Protein 3M1T (pdb70)

Secondary structure (DSSP, 8-state):
---HHHHTTGGGS----HHHHHHHHHHH-TT--HHHHHHHHHT-HHHHHHHHHHHTT----SHHHHHHHH--HHHHHHHHHHHHHH----TT--HHHHHHHHHHHHHHHHHHHHHHTS-HHHHHHHHHHTTHHHHHHHHH-HHHHHHHHHHHHTT--S---HHHHSS-HHHHHHHHHHHTT--HHHHHHHHTTT-GGG-SS--TTT----HHHHHHGGGS-TTSHHHHHHHHHHHHT-----TTHHHHHH-------TT--

Foldseek 3Di:
DVFPLLVVCLVVDQDADPLLLVLLVQLLDPPHDPCRNQVSVVVPVLLQQLLCLLVVLVHDDGPVRCCVPPPLSSSLSSLLSSVLVSQDDFPPDDLLVVLLLLQLLLVLQLVLCVQVVHHSSLLSNLSSLQQVLLRVCCVVPVVVNVVLVVVVVVPDDSQVCCVPRVGGSLQNSLSNCVSSPHDPLSSVLSNCLPPQVPDVVGRPSSLVVSSCCSVCVVVDPLVCVLVVVVVSCVRSVHCGDSVCSSVVSVVPSSSSSVSND

InterPro domains:
  IPR013976 Cyclic di-GMP phosphodiesterase CdgJ, HDOD domain [PF08668] (13-204)
  IPR013976 Cyclic di-GMP phosphodiesterase CdgJ, HDOD domain [PS51833] (13-204)

CATH classification: 1.10.3210.10

Solvent-accessible surface area: 12933 Å² total

Nearest PDB structures (foldseek):
  3m1t-assembly1_A  TM=1.001E+00  e=1.895E-32  Shewanella amazonensis SB2B
  3i7a-assembly1_A  TM=6.418E-01  e=8.097E-06  Shewanella amazonensis SB2B
  3p3q-assembly3_B  TM=5.326E-01  e=1.784E-05  Methylococcus capsulatus
  3p3q-assembly3_A  TM=4.790E-01  e=9.237E-06  Methylococcus capsulatus
  1vqr-assembly1_A  TM=4.041E-01  e=1.674E-04  Campylobacter jejuni subsp. jejuni NCTC 11168 = ATCC 700819

B-factor: mean 16.98, std 8.05, range [2.0, 51.09]

Organism: Shewanella amazonensis (strain ATCC BAA-1098 / SB2B) (NCBI:txid326297)

Structure (mmCIF, N/CA/C/O backbone):
data_3M1T
#
_entry.id   3M1T
#
_cell.length_a   69.729
_cell.length_b   69.729
_cell.length_c   124.569
_cell.angle_alpha   90.000
_cell.angle_beta   90.000
_cell.angle_gamma   120.000
#
_symmetry.space_group_name_H-M   'P 31 2 1'
#
loop_
_entity.id
_entity.type
_entity.pdbx_description
1 polymer 'Putative phosphohydrolase'
2 non-polymer GLYCEROL
3 water water
#
loop_
_atom_site.group_PDB
_atom_site.id
_atom_site.type_symbol
_atom_site.label_atom_id
_atom_site.label_alt_id
_atom_site.label_comp_id
_atom_site.label_asym_id
_atom_site.label_entity_id
_atom_site.label_seq_id
_atom_site.pdbx_PDB_ins_code
_atom_site.Cartn_x
_atom_site.Cartn_y
_atom_site.Cartn_z
_atom_site.occupancy
_atom_site.B_iso_or_equiv
_atom_site.auth_seq_id
_atom_site.auth_comp_id
_atom_site.auth_asym_id
_atom_site.auth_atom_id
_atom_site.pdbx_PDB_model_num
ATOM 1 N N . GLY A 1 1 ? 44.898 19.960 27.348 1.00 16.13 0 GLY A N 1
ATOM 2 C CA . GLY A 1 1 ? 45.244 21.419 27.400 1.00 16.92 0 GLY A CA 1
ATOM 3 C C . GLY A 1 1 ? 46.355 21.799 26.455 1.00 15.32 0 GLY A C 1
ATOM 4 O O . GLY A 1 1 ? 46.932 20.956 25.812 1.00 16.27 0 GLY A O 1
ATOM 21 N N . HIS A 1 3 ? 49.280 22.711 26.927 1.00 13.73 2 HIS A N 1
ATOM 22 C CA . HIS A 1 3 ? 50.609 22.276 27.335 1.00 14.42 2 HIS A CA 1
ATOM 23 C C . HIS A 1 3 ? 50.659 20.766 27.590 1.00 14.45 2 HIS A C 1
ATOM 24 O O . HIS A 1 3 ? 51.641 20.271 28.141 1.00 15.85 2 HIS A O 1
ATOM 31 N N A SER A 1 4 ? 49.648 20.002 27.183 0.50 14.91 3 SER A N 1
ATOM 32 N N B SER A 1 4 ? 49.665 20.010 27.123 0.50 14.80 3 SER A N 1
ATOM 33 C CA A SER A 1 4 ? 49.743 18.560 27.339 0.50 14.76 3 SER A CA 1
ATOM 34 C CA B SER A 1 4 ? 49.744 18.561 27.211 0.50 14.62 3 SER A CA 1
ATOM 35 C C A SER A 1 4 ? 50.878 17.976 26.491 0.50 14.90 3 SER A C 1
ATOM 36 C C B SER A 1 4 ? 50.946 17.994 26.456 0.50 14.76 3 SER A C 1
ATOM 37 O O A SER A 1 4 ? 51.093 18.403 25.365 0.50 14.58 3 SER A O 1
ATOM 38 O O B SER A 1 4 ? 51.288 18.440 25.360 0.50 14.06 3 SER A O 1
ATOM 43 N N . ALA A 1 5 ? 51.618 17.009 27.035 1.00 14.33 4 ALA A N 1
ATOM 44 C CA . ALA A 1 5 ? 52.800 16.475 26.389 1.00 14.65 4 ALA A CA 1
ATOM 45 C C . ALA A 1 5 ? 52.514 15.957 24.995 1.00 14.34 4 ALA A C 1
ATOM 46 O O . ALA A 1 5 ? 53.299 16.154 24.078 1.00 13.38 4 ALA A O 1
ATOM 48 N N . ALA A 1 6 ? 51.401 15.243 24.844 1.00 13.26 5 ALA A N 1
ATOM 49 C CA . ALA A 1 6 ? 51.067 14.664 23.562 1.00 12.82 5 ALA A CA 1
ATOM 50 C C . ALA A 1 6 ? 50.835 15.733 22.500 1.00 10.54 5 ALA A C 1
ATOM 51 O O . ALA A 1 6 ? 51.204 15.532 21.361 1.00 12.48 5 ALA A O 1
ATOM 53 N N . LEU A 1 7 ? 50.238 16.852 22.893 1.00 10.62 6 LEU A N 1
ATOM 54 C CA . LEU A 1 7 ? 49.950 17.964 21.991 1.00 10.46 6 LEU A CA 1
ATOM 55 C C . LEU A 1 7 ? 51.266 18.656 21.643 1.00 10.25 6 LEU A C 1
ATOM 56 O O . LEU A 1 7 ? 51.543 18.905 20.479 1.00 10.54 6 LEU A O 1
ATOM 61 N N . LEU A 1 8 ?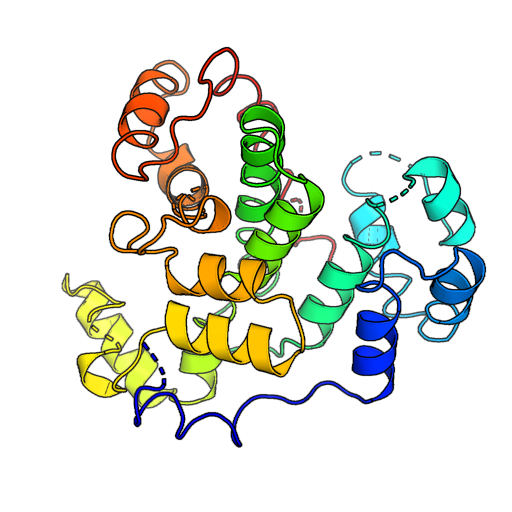 52.068 18.913 22.651 1.00 10.58 7 LEU A N 1
ATOM 62 C CA . LEU A 1 8 ? 53.339 19.625 22.410 1.00 11.14 7 LEU A CA 1
ATOM 63 C C . LEU A 1 8 ? 54.293 18.835 21.498 1.00 11.90 7 LEU A C 1
ATOM 64 O O . LEU A 1 8 ? 55.125 19.462 20.785 1.00 11.33 7 LEU A O 1
ATOM 69 N N A GLN A 1 9 ? 54.179 17.500 21.467 0.50 11.99 8 GLN A N 1
ATOM 70 N N B GLN A 1 9 ? 54.206 17.486 21.469 0.50 12.28 8 GLN A N 1
ATOM 71 C CA A GLN A 1 9 ? 54.991 16.719 20.563 0.50 12.49 8 GLN A CA 1
ATOM 72 C CA B GLN A 1 9 ? 54.993 16.693 20.512 0.50 13.07 8 GLN A CA 1
ATOM 73 C C A GLN A 1 9 ? 54.701 17.022 19.098 0.50 12.15 8 GLN A C 1
ATOM 74 C C B GLN A 1 9 ? 54.772 17.180 19.085 0.50 12.37 8 GLN A C 1
ATOM 75 O O A GLN A 1 9 ? 55.457 16.579 18.227 0.50 12.46 8 GLN A O 1
ATOM 76 O O B GLN A 1 9 ? 55.657 17.082 18.226 0.50 13.25 8 GLN A O 1
ATOM 87 N N . LYS A 1 10 ? 53.585 17.704 18.813 1.00 11.78 9 LYS A N 1
ATOM 88 C CA . LYS A 1 10 ? 53.229 18.079 17.457 1.00 11.82 9 LYS A CA 1
ATOM 89 C C . LYS A 1 10 ? 53.814 19.387 16.955 1.00 12.71 9 LYS A C 1
ATOM 90 O O . LYS A 1 10 ? 53.722 19.692 15.765 1.00 13.43 9 LYS A O 1
ATOM 96 N N A VAL A 1 11 ? 54.434 20.155 17.853 0.50 13.26 10 VAL A N 1
ATOM 97 N N B VAL A 1 11 ? 54.398 20.190 17.842 0.50 13.65 10 VAL A N 1
ATOM 98 C CA A VAL A 1 11 ? 54.795 21.537 17.521 0.50 14.02 10 VAL A CA 1
ATOM 99 C CA B VAL A 1 11 ? 54.756 21.556 17.440 0.50 14.76 10 VAL A CA 1
ATOM 100 C C A VAL A 1 11 ? 55.751 21.657 16.332 0.50 16.12 10 VAL A C 1
ATOM 101 C C B VAL A 1 11 ? 55.701 21.591 16.230 0.50 16.35 10 VAL A C 1
ATOM 102 O O A VAL A 1 11 ? 55.608 22.581 15.503 0.50 16.15 10 VAL A O 1
ATOM 103 O O B VAL A 1 11 ? 55.500 22.362 15.270 0.50 15.90 10 VAL A O 1
ATOM 110 N N . ASP A 1 12 ? 56.702 20.732 16.238 1.00 16.57 11 ASP A N 1
ATOM 111 C CA . ASP A 1 12 ? 57.668 20.747 15.140 1.00 19.99 11 ASP A CA 1
ATOM 112 C C . ASP A 1 12 ? 57.197 19.989 13.921 1.00 20.20 11 ASP A C 1
ATOM 113 O O . ASP A 1 12 ? 57.908 19.893 12.925 1.00 22.08 11 ASP A O 1
ATOM 118 N N . GLU A 1 13 ? 55.968 19.512 13.969 1.00 18.81 12 GLU A N 1
ATOM 119 C CA . GLU A 1 13 ? 55.357 18.852 12.829 1.00 19.66 12 GLU A CA 1
ATOM 120 C C . GLU A 1 13 ? 54.350 19.710 12.093 1.00 18.98 12 GLU A C 1
ATOM 121 O O . GLU A 1 13 ? 53.907 19.349 11.007 1.00 21.58 12 GLU A O 1
ATOM 127 N N . LEU A 1 14 ? 53.962 20.844 12.661 1.00 15.33 13 LEU A N 1
ATOM 128 C CA . LEU A 1 14 ? 52.904 21.614 12.087 1.00 14.67 13 LEU A CA 1
ATOM 129 C C . LEU A 1 14 ? 53.356 22.224 10.764 1.00 15.71 13 LEU A C 1
ATOM 130 O O . LEU A 1 14 ? 54.548 22.541 10.611 1.00 17.17 13 LEU A O 1
ATOM 135 N N . PRO A 1 15 ? 52.421 22.470 9.884 1.00 15.98 14 PRO A N 1
ATOM 136 C CA . PRO A 1 15 ? 52.774 23.121 8.654 1.00 16.94 14 PRO A CA 1
ATOM 137 C C . PRO A 1 15 ? 53.265 24.528 8.880 1.00 16.73 14 PRO A C 1
ATOM 138 O O . PRO A 1 15 ? 52.783 25.221 9.789 1.00 15.80 14 PRO A O 1
ATOM 142 N N . ARG A 1 16 ? 54.221 24.911 8.055 1.00 17.47 15 ARG A N 1
ATOM 143 C CA . ARG A 1 16 ? 54.854 26.205 8.141 1.00 17.82 15 ARG A CA 1
ATOM 144 C C . ARG A 1 16 ? 54.356 27.080 7.016 1.00 17.16 15 ARG A C 1
ATOM 145 O O . ARG A 1 16 ? 54.245 26.637 5.858 1.00 17.94 15 ARG A O 1
ATOM 153 N N . LEU A 1 17 ? 54.049 28.333 7.346 1.00 14.41 16 LEU A N 1
ATOM 154 C CA . LEU A 1 17 ? 53.711 29.309 6.315 1.00 14.34 16 LEU A CA 1
ATOM 155 C C . LEU A 1 17 ? 54.960 29.730 5.547 1.00 14.71 16 LEU A C 1
ATOM 156 O O . LEU A 1 17 ? 56.025 29.889 6.129 1.00 15.80 16 LEU A O 1
ATOM 161 N N . PRO A 1 18 ? 54.800 29.964 4.241 1.00 15.88 17 PRO A N 1
ATOM 162 C CA . PRO A 1 18 ? 55.881 30.599 3.481 1.00 15.47 17 PRO A CA 1
ATOM 163 C C . PRO A 1 18 ? 56.166 31.960 4.072 1.00 15.21 17 PRO A C 1
ATOM 164 O O . PRO A 1 18 ? 55.240 32.630 4.574 1.00 12.94 17 PRO A O 1
ATOM 168 N N . LYS A 1 19 ? 57.446 32.351 4.047 1.00 14.99 18 LYS A N 1
ATOM 169 C CA . LYS A 1 19 ? 57.864 33.627 4.599 1.00 15.65 18 LYS A CA 1
ATOM 170 C C . LYS A 1 19 ? 56.950 34.793 4.178 1.00 13.11 18 LYS A C 1
ATOM 171 O O . LYS A 1 19 ? 56.543 35.576 4.994 1.00 11.62 18 LYS A O 1
ATOM 175 N N . ALA A 1 20 ? 56.636 34.909 2.888 1.00 14.34 19 ALA A N 1
ATOM 176 C CA . ALA A 1 20 ? 55.886 36.098 2.453 1.00 14.15 19 ALA A CA 1
ATOM 177 C C . ALA A 1 20 ? 54.492 36.091 2.980 1.00 12.96 19 ALA A C 1
ATOM 178 O O . ALA A 1 20 ? 53.895 37.139 3.198 1.00 11.52 19 ALA A O 1
ATOM 180 N N . ILE A 1 21 ? 53.914 34.895 3.193 1.00 12.43 20 ILE A N 1
ATOM 181 C CA . ILE A 1 21 ? 52.575 34.818 3.759 1.00 11.88 20 ILE A CA 1
ATOM 182 C C . ILE A 1 21 ? 52.583 35.156 5.273 1.00 10.68 20 ILE A C 1
ATOM 183 O O . ILE A 1 21 ? 51.739 35.876 5.761 1.00 12.06 20 ILE A O 1
ATOM 188 N N . ALA A 1 22 ? 53.552 34.627 6.000 1.00 12.27 21 ALA A N 1
ATOM 189 C CA . ALA A 1 22 ? 53.747 34.990 7.384 1.00 12.04 21 ALA A CA 1
ATOM 190 C C . ALA A 1 22 ? 53.903 36.513 7.523 1.00 11.27 21 ALA A C 1
ATOM 191 O O . ALA A 1 22 ? 53.320 37.146 8.417 1.00 12.19 21 ALA A O 1
ATOM 193 N N . GLU A 1 23 ? 54.660 37.099 6.586 1.00 11.65 22 GLU A N 1
ATOM 194 C CA . GLU A 1 23 ? 54.893 38.558 6.677 1.00 11.60 22 GLU A CA 1
ATOM 195 C C . GLU A 1 23 ? 53.601 39.291 6.381 1.00 11.90 22 GLU A C 1
ATOM 196 O O . GLU A 1 23 ? 53.263 40.279 7.019 1.00 11.58 22 GLU A O 1
ATOM 202 N N . LEU A 1 24 ? 52.857 38.793 5.384 1.00 11.90 23 LEU A N 1
ATOM 203 C CA . LEU A 1 24 ? 51.533 39.388 5.084 1.00 12.14 23 LEU A CA 1
ATOM 204 C C . LEU A 1 24 ? 50.569 39.340 6.273 1.00 11.94 23 LEU A C 1
ATOM 205 O O . LEU A 1 24 ? 49.864 40.303 6.562 1.00 12.13 23 LEU A O 1
ATOM 210 N N . LEU A 1 25 ? 50.501 38.190 6.932 1.00 11.78 24 LEU A N 1
ATOM 211 C CA . LEU A 1 25 ? 49.630 38.033 8.104 1.00 13.01 24 LEU A CA 1
ATOM 212 C C . LEU A 1 25 ? 50.081 38.974 9.229 1.00 13.47 24 LEU A C 1
ATOM 213 O O . LEU A 1 25 ? 49.237 39.591 9.891 1.00 13.56 24 LEU A O 1
ATOM 218 N N . ASP A 1 26 ? 51.399 39.177 9.342 1.00 13.81 25 ASP A N 1
ATOM 219 C CA . ASP A 1 26 ? 51.971 40.104 10.349 1.00 13.46 25 ASP A CA 1
ATOM 220 C C . ASP A 1 26 ? 51.400 41.472 10.061 1.00 14.94 25 ASP A C 1
ATOM 221 O O . ASP A 1 26 ? 50.840 42.140 10.924 1.00 16.86 25 ASP A O 1
ATOM 226 N N . VAL A 1 27 ? 51.498 41.910 8.818 1.00 13.00 26 VAL A N 1
ATOM 227 C CA . VAL A 1 27 ? 50.981 43.198 8.438 1.00 13.41 26 VAL A CA 1
ATOM 228 C C . VAL A 1 27 ? 49.480 43.344 8.663 1.00 14.60 26 VAL A C 1
ATOM 229 O O . VAL A 1 27 ? 49.020 44.322 9.263 1.00 15.61 26 VAL A O 1
ATOM 233 N N A VAL A 1 28 ? 48.659 42.406 8.186 0.50 14.45 27 VAL A N 1
ATOM 234 N N B VAL A 1 28 ? 48.732 42.363 8.184 0.50 14.82 27 VAL A N 1
ATOM 235 C CA A VAL A 1 28 ? 47.191 42.582 8.313 0.50 14.56 27 VAL A CA 1
ATOM 236 C CA B VAL A 1 28 ? 47.291 42.424 8.246 0.50 15.37 27 VAL A CA 1
ATOM 237 C C A VAL A 1 28 ? 46.609 42.184 9.681 0.50 15.99 27 VAL A C 1
ATOM 238 C C B VAL A 1 28 ? 46.775 42.366 9.679 0.50 16.51 27 VAL A C 1
ATOM 239 O O A VAL A 1 28 ? 45.457 42.464 9.977 0.50 15.84 27 VAL A O 1
ATOM 240 O O B VAL A 1 28 ? 45.891 43.163 10.019 0.50 16.61 27 VAL A O 1
ATOM 247 N N . ASN A 1 29 ? 47.380 41.496 10.502 1.00 17.54 28 ASN A N 1
ATOM 248 C CA . ASN A 1 29 ? 46.969 41.272 11.917 1.00 18.99 28 ASN A CA 1
ATOM 249 C C 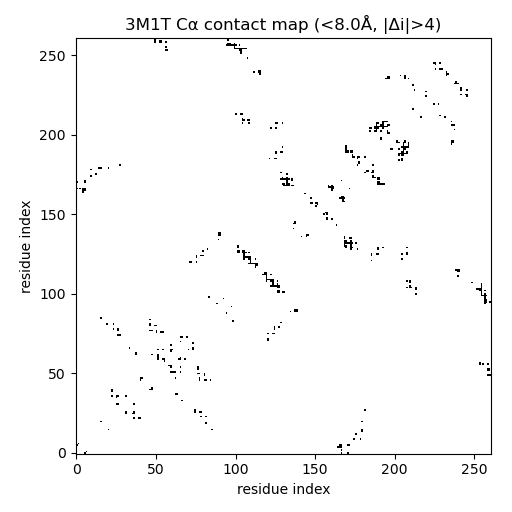. ASN A 1 29 ? 47.315 42.470 12.792 1.00 21.72 28 ASN A C 1
ATOM 250 O O . ASN A 1 29 ? 46.809 42.549 13.945 1.00 23.51 28 ASN A O 1
ATOM 255 N N . ASN A 1 30 ? 48.167 43.370 12.303 1.00 21.16 29 ASN A N 1
ATOM 256 C CA . ASN A 1 30 ? 48.567 44.583 13.014 1.00 22.03 29 ASN A CA 1
ATOM 257 C C . ASN A 1 30 ? 47.615 45.733 12.733 1.00 23.60 29 ASN A C 1
ATOM 258 O O . ASN A 1 30 ? 47.634 46.352 11.661 1.00 22.66 29 ASN A O 1
ATOM 263 N N . GLU A 1 31 ? 46.754 46.026 13.719 1.00 25.92 30 GLU A N 1
ATOM 264 C CA . GLU A 1 31 ? 45.779 47.108 13.563 1.00 26.92 30 GLU A CA 1
ATOM 265 C C . GLU A 1 31 ? 46.413 48.453 13.238 1.00 26.68 30 GLU A C 1
ATOM 266 O O . GLU A 1 31 ? 45.752 49.350 12.745 1.00 28.28 30 GLU A O 1
ATOM 269 N N A ASP A 1 32 ? 47.708 48.625 13.484 0.50 27.21 31 ASP A N 1
ATOM 270 N N B ASP A 1 32 ? 47.714 48.571 13.488 0.50 27.31 31 ASP A N 1
ATOM 271 C CA A ASP A 1 32 ? 48.357 49.885 13.167 0.50 26.69 31 ASP A CA 1
ATOM 272 C CA B ASP A 1 32 ? 48.466 49.776 13.213 0.50 26.84 31 ASP A CA 1
ATOM 273 C C A ASP A 1 32 ? 49.077 49.892 11.800 0.50 25.87 31 ASP A C 1
ATOM 274 C C B ASP A 1 32 ? 49.016 49.893 11.789 0.50 25.97 31 ASP A C 1
ATOM 275 O O A ASP A 1 32 ? 49.725 50.868 11.450 0.50 25.99 31 ASP A O 1
ATOM 276 O O B ASP A 1 32 ? 49.481 50.942 11.390 0.50 26.16 31 ASP A O 1
ATOM 285 N N . SER A 1 33 ? 48.978 48.810 11.020 1.00 25.14 32 SER A N 1
ATOM 286 C CA . SER A 1 33 ? 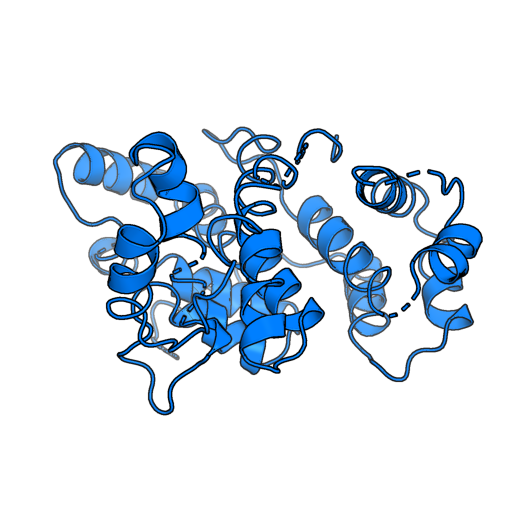49.469 48.863 9.631 1.00 23.93 32 SER A CA 1
ATOM 287 C C . SER A 1 33 ? 48.643 49.821 8.807 1.00 24.01 32 SER A C 1
ATOM 288 O O . SER A 1 33 ? 47.421 49.853 8.941 1.00 24.74 32 SER A O 1
ATOM 291 N N . THR A 1 34 ? 49.328 50.566 7.949 1.00 23.62 33 THR A N 1
ATOM 292 C CA . THR A 1 34 ? 48.702 51.537 7.053 1.00 24.43 33 THR A CA 1
ATOM 293 C C . THR A 1 34 ? 48.043 50.868 5.860 1.00 24.46 33 THR A C 1
ATOM 294 O O . THR A 1 34 ? 48.338 49.704 5.539 1.00 22.67 33 THR A O 1
ATOM 298 N N . VAL A 1 35 ? 47.142 51.600 5.217 1.00 24.70 34 VAL A N 1
ATOM 299 C CA . VAL A 1 35 ? 46.509 51.129 3.977 1.00 25.46 34 VAL A CA 1
ATOM 300 C C . VAL A 1 35 ? 47.561 50.856 2.898 1.00 25.27 34 VAL A C 1
ATOM 301 O O . VAL A 1 35 ? 47.480 49.849 2.186 1.00 24.66 34 VAL A O 1
ATOM 305 N N . LYS A 1 36 ? 48.536 51.756 2.793 1.00 24.84 35 LYS A N 1
ATOM 306 C CA . LYS A 1 36 ? 49.680 51.591 1.891 1.00 24.56 35 LYS A CA 1
ATOM 307 C C . LYS A 1 36 ? 50.416 50.276 2.158 1.00 23.04 35 LYS A C 1
ATOM 308 O O . LYS A 1 36 ? 50.731 49.533 1.231 1.00 22.81 35 LYS A O 1
ATOM 314 N N . ALA A 1 37 ? 50.694 50.000 3.429 1.00 21.39 36 ALA A N 1
ATOM 315 C CA . ALA A 1 37 ? 51.477 48.838 3.788 1.00 19.91 36 ALA A CA 1
ATOM 316 C C . ALA A 1 37 ? 50.755 47.569 3.367 1.00 18.56 36 ALA A C 1
ATOM 317 O O . ALA A 1 37 ? 51.373 46.638 2.814 1.00 18.39 36 ALA A O 1
ATOM 319 N N . VAL A 1 38 ? 49.461 47.517 3.657 1.00 16.27 37 VAL A N 1
ATOM 320 C CA . VAL A 1 38 ? 48.648 46.333 3.322 1.00 16.22 37 VAL A CA 1
ATOM 321 C C . VAL A 1 38 ? 48.533 46.175 1.799 1.00 15.94 37 VAL A C 1
ATOM 322 O O . VAL A 1 38 ? 48.748 45.068 1.253 1.00 15.42 37 VAL A O 1
ATOM 326 N N . SER A 1 39 ? 48.223 47.294 1.115 1.00 16.29 38 SER A N 1
ATOM 327 C CA . SER A 1 39 ? 48.087 47.285 -0.358 1.00 16.89 38 SER A CA 1
ATOM 328 C C . SER A 1 39 ? 49.385 46.915 -1.051 1.00 16.29 38 SER A C 1
ATOM 329 O O . SER A 1 39 ? 49.378 46.056 -1.952 1.00 16.48 38 SER A O 1
ATOM 332 N N . GLU A 1 40 ? 50.489 47.517 -0.619 1.00 15.71 39 GLU A N 1
ATOM 333 C CA . GLU A 1 40 ? 51.766 47.185 -1.227 1.00 15.19 39 GLU A CA 1
ATOM 334 C C . GLU A 1 40 ? 52.092 45.697 -1.031 1.00 14.42 39 GLU A C 1
ATOM 335 O O . GLU A 1 40 ? 52.510 45.047 -1.986 1.00 13.10 39 GLU A O 1
ATOM 341 N N . LYS A 1 41 ? 51.887 45.169 0.173 1.00 13.00 40 LYS A N 1
ATOM 342 C CA . LYS A 1 41 ? 52.279 43.771 0.425 1.00 13.37 40 LYS A CA 1
ATOM 343 C C . LYS A 1 41 ? 51.471 42.841 -0.492 1.00 13.21 40 LYS A C 1
ATOM 344 O O . LYS A 1 41 ? 52.015 41.916 -1.086 1.00 13.30 40 LYS A O 1
ATOM 350 N N A LEU A 1 42 ? 50.173 43.101 -0.602 0.50 12.25 41 LEU A N 1
ATOM 351 N N B LEU A 1 42 ? 50.183 43.122 -0.600 0.50 13.44 41 LEU A N 1
ATOM 352 C CA A LEU A 1 42 ? 49.277 42.283 -1.428 0.50 12.48 41 LEU A CA 1
ATOM 353 C CA B LEU A 1 42 ? 49.256 42.304 -1.365 0.50 14.70 41 LEU A CA 1
ATOM 354 C C A LEU A 1 42 ? 49.612 42.394 -2.894 0.50 13.09 41 LEU A C 1
ATOM 355 C C B LEU A 1 42 ? 49.533 42.424 -2.873 0.50 14.27 41 LEU A C 1
ATOM 356 O O A LEU A 1 42 ? 49.491 41.428 -3.647 0.50 14.12 41 LEU A O 1
ATOM 357 O O B LEU A 1 42 ? 49.323 41.472 -3.625 0.50 15.34 41 LEU A O 1
ATOM 366 N N . SER A 1 43 ? 50.035 43.576 -3.307 1.00 13.54 42 SER A N 1
ATOM 367 C CA . SER A 1 43 ? 50.375 43.793 -4.750 1.00 13.49 42 SER A CA 1
ATOM 368 C C . SER A 1 43 ? 51.405 42.765 -5.283 1.00 13.15 42 SER A C 1
ATOM 369 O O . SER A 1 43 ? 51.399 42.444 -6.480 1.00 12.78 42 SER A O 1
ATOM 372 N N . HIS A 1 44 ? 52.256 42.229 -4.409 1.00 12.04 43 HIS A N 1
ATOM 373 C CA . HIS A 1 44 ? 53.247 41.239 -4.832 1.00 12.37 43 HIS A CA 1
ATOM 374 C C . HIS A 1 44 ? 52.695 39.813 -4.932 1.00 12.75 43 HIS A C 1
ATOM 375 O O . HIS A 1 44 ? 53.429 38.911 -5.307 1.00 11.85 43 HIS A O 1
ATOM 382 N N . ASP A 1 45 ? 51.432 39.611 -4.577 1.00 11.72 44 ASP A N 1
ATOM 383 C CA . ASP A 1 45 ? 50.835 38.261 -4.652 1.00 12.37 44 ASP A CA 1
ATOM 384 C C . ASP A 1 45 ? 49.511 38.401 -5.395 1.00 13.17 44 ASP A C 1
ATOM 385 O O . ASP A 1 45 ? 48.441 38.478 -4.794 1.00 12.66 44 ASP A O 1
ATOM 390 N N . PRO A 1 46 ? 49.594 38.484 -6.731 1.00 12.31 45 PRO A N 1
ATOM 391 C CA . PRO A 1 46 ? 48.384 38.646 -7.521 1.00 13.16 45 PRO A CA 1
ATOM 392 C C . PRO A 1 46 ? 47.424 37.459 -7.391 1.00 13.93 45 PRO A C 1
ATOM 393 O O . PRO A 1 46 ? 46.222 37.678 -7.495 1.00 15.44 45 PRO A O 1
ATOM 397 N N . VAL A 1 47 ? 47.923 36.236 -7.153 1.00 13.08 46 VAL A N 1
ATOM 398 C CA . VAL A 1 47 ? 47.051 35.082 -6.996 1.00 13.74 46 VAL A CA 1
ATOM 399 C C . VAL A 1 47 ? 46.214 35.192 -5.722 1.00 13.92 46 VAL A C 1
ATOM 400 O O . VAL A 1 47 ? 44.986 35.026 -5.735 1.00 14.32 46 VAL A O 1
ATOM 404 N N A LEU A 1 48 ? 46.877 35.479 -4.603 0.50 13.08 47 LEU A N 1
ATOM 405 N N B LEU A 1 48 ? 46.881 35.476 -4.602 0.50 13.54 47 LEU A N 1
ATOM 406 C CA A LEU A 1 48 ? 46.156 35.687 -3.365 0.50 12.45 47 LEU A CA 1
ATOM 407 C CA B LEU A 1 48 ? 46.172 35.706 -3.355 0.50 13.28 47 LEU A CA 1
ATOM 408 C C A LEU A 1 48 ? 45.232 36.912 -3.462 0.50 12.28 47 LEU A C 1
ATOM 409 C C B LEU A 1 48 ? 45.229 36.909 -3.474 0.50 12.76 47 LEU A C 1
ATOM 410 O O A LEU A 1 48 ? 44.102 36.870 -2.960 0.50 12.61 47 LEU A O 1
ATOM 411 O O B LEU A 1 48 ? 44.092 36.853 -2.993 0.50 13.08 47 LEU A O 1
ATOM 420 N N . SER A 1 49 ? 45.693 38.000 -4.085 1.00 12.16 48 SER A N 1
ATOM 421 C CA . SER A 1 49 ? 44.832 39.194 -4.285 1.00 12.98 48 SER A CA 1
ATOM 422 C C . SER A 1 49 ? 43.543 38.869 -5.071 1.00 13.45 48 SER A C 1
ATOM 423 O O . SER A 1 49 ? 42.463 39.357 -4.716 1.00 14.69 48 SER A O 1
ATOM 426 N N . ALA A 1 50 ? 43.680 38.076 -6.129 1.00 13.79 49 ALA A N 1
ATOM 427 C CA . ALA A 1 50 ? 42.532 37.646 -6.931 1.00 14.22 49 ALA A CA 1
ATOM 428 C C . ALA A 1 50 ? 41.554 36.872 -6.070 1.00 15.01 49 ALA A C 1
ATOM 429 O O . ALA A 1 50 ? 40.340 37.045 -6.208 1.00 15.06 49 ALA A O 1
ATOM 431 N N A ARG A 1 51 ? 42.080 36.017 -5.195 0.50 14.12 50 ARG A N 1
ATOM 432 N N B ARG A 1 51 ? 42.068 36.019 -5.198 0.50 14.95 50 ARG A N 1
ATOM 433 C CA A ARG A 1 51 ? 41.235 35.234 -4.285 0.50 13.79 50 ARG A CA 1
ATOM 434 C CA B ARG A 1 51 ? 41.187 35.264 -4.321 0.50 15.26 50 ARG A CA 1
ATOM 435 C C A ARG A 1 51 ? 40.504 36.158 -3.324 0.50 14.20 50 ARG A C 1
ATOM 436 C C B ARG A 1 51 ? 40.483 36.186 -3.342 0.50 14.99 50 ARG A C 1
ATOM 437 O O A ARG A 1 51 ? 39.319 35.958 -3.049 0.50 13.84 50 ARG A O 1
ATOM 438 O O B ARG A 1 51 ? 39.291 36.015 -3.075 0.50 14.62 50 ARG A O 1
ATOM 453 N N . VAL A 1 52 ? 41.206 37.161 -2.791 1.00 14.02 51 VAL A N 1
ATOM 454 C CA . VAL A 1 52 ? 40.577 38.153 -1.905 1.00 14.71 51 VAL A CA 1
ATOM 455 C C . VAL A 1 52 ? 39.401 38.824 -2.612 1.00 16.06 51 VAL A C 1
ATOM 456 O O . VAL A 1 52 ? 38.292 38.950 -2.057 1.00 15.96 51 VAL A O 1
ATOM 460 N N . LEU A 1 53 ? 39.629 39.243 -3.848 1.00 16.64 52 LEU A N 1
ATOM 461 C CA . LEU A 1 53 ? 38.578 39.940 -4.570 1.00 17.69 52 LEU A CA 1
ATOM 462 C C . LEU A 1 53 ? 37.388 39.036 -4.925 1.00 17.96 52 LEU A C 1
ATOM 463 O O . LEU A 1 53 ? 36.242 39.490 -4.903 1.00 19.74 52 LEU A O 1
ATOM 468 N N . ARG A 1 54 ? 37.632 37.764 -5.230 1.00 17.53 53 ARG A N 1
ATOM 469 C CA . ARG A 1 54 ? 36.520 36.827 -5.430 1.00 17.43 53 ARG A CA 1
ATOM 470 C C . ARG A 1 54 ? 35.664 36.670 -4.186 1.00 18.16 53 ARG A C 1
ATOM 471 O O . ARG A 1 54 ? 34.426 36.568 -4.277 1.00 17.45 53 ARG A O 1
ATOM 479 N N . LEU A 1 55 ? 36.320 36.617 -3.029 1.00 18.14 54 LEU A N 1
ATOM 480 C CA . LEU A 1 55 ? 35.583 36.573 -1.760 1.00 19.52 54 LEU A CA 1
ATOM 481 C C . LEU A 1 55 ? 34.831 37.870 -1.542 1.00 20.18 54 LEU A C 1
ATOM 482 O O . LEU A 1 55 ? 33.684 37.844 -1.087 1.00 21.25 54 LEU A O 1
ATOM 487 N N . ALA A 1 56 ? 35.451 38.985 -1.888 1.00 21.33 55 ALA A N 1
ATOM 488 C CA . ALA A 1 56 ? 34.843 40.289 -1.700 1.00 23.44 55 ALA A CA 1
ATOM 489 C C . ALA A 1 56 ? 33.658 40.491 -2.641 1.00 26.14 55 ALA A C 1
ATOM 490 O O . ALA A 1 56 ? 32.774 41.273 -2.328 1.00 27.76 55 ALA A O 1
ATOM 492 N N . ASN A 1 57 ? 33.654 39.815 -3.786 1.00 27.42 56 ASN A N 1
ATOM 493 C CA . ASN A 1 57 ? 32.523 39.908 -4.711 1.00 29.09 56 ASN A CA 1
ATOM 494 C C . ASN A 1 57 ? 31.384 38.888 -4.494 1.00 30.33 56 ASN A C 1
ATOM 495 O O . ASN A 1 57 ? 30.442 38.863 -5.266 1.00 30.57 56 ASN A O 1
ATOM 500 N N A SER A 1 58 ? 31.466 38.064 -3.456 0.50 30.91 57 SER A N 1
ATOM 501 N N B SER A 1 58 ? 31.482 38.058 -3.459 0.50 30.64 57 SER A N 1
ATOM 502 C CA A SER A 1 58 ? 30.386 37.123 -3.168 0.50 31.97 57 SER A CA 1
ATOM 503 C CA B SER A 1 58 ? 30.414 37.115 -3.119 0.50 31.46 57 SER A CA 1
ATOM 504 C C A SER A 1 58 ? 29.113 37.758 -2.570 0.50 32.83 57 SER A C 1
ATOM 505 C C B SER A 1 58 ? 29.097 37.781 -2.646 0.50 32.60 57 SER A C 1
ATOM 506 O O A SER A 1 58 ? 28.097 37.066 -2.428 0.50 33.48 57 SER A O 1
ATOM 507 O O B SER A 1 58 ? 28.038 37.137 -2.668 0.50 33.30 57 SER A O 1
ATOM 512 N N . ALA A 1 59 ? 29.164 39.058 -2.246 1.00 33.64 58 ALA A N 1
ATOM 513 C CA . ALA A 1 59 ? 28.026 39.801 -1.594 1.00 34.94 58 ALA A CA 1
ATOM 514 C C . ALA A 1 59 ? 27.367 39.076 -0.401 1.00 35.49 58 ALA A C 1
ATOM 515 O O . ALA A 1 59 ? 28.007 38.850 0.638 1.00 37.03 58 ALA A O 1
ATOM 517 N N . GLU A 1 66 ? 30.720 46.327 -7.114 1.00 43.80 65 GLU A N 1
ATOM 518 C CA . GLU A 1 66 ? 31.501 45.165 -7.560 1.00 43.75 65 GLU A CA 1
ATOM 519 C C . GLU A 1 66 ? 32.987 45.544 -7.722 1.00 42.68 65 GLU A C 1
ATOM 520 O O . GLU A 1 66 ? 33.358 46.167 -8.724 1.00 43.14 65 GLU A O 1
ATOM 526 N N . VAL A 1 67 ? 33.822 45.182 -6.740 1.00 40.91 66 VAL A N 1
ATOM 527 C CA . VAL A 1 67 ? 35.241 45.595 -6.722 1.00 39.43 66 VAL A CA 1
ATOM 528 C C . VAL A 1 67 ? 36.114 44.758 -7.655 1.00 37.75 66 VAL A C 1
ATOM 529 O O . VAL A 1 67 ? 36.021 43.525 -7.690 1.00 37.32 66 VAL A O 1
ATOM 533 N N . GLY A 1 68 ? 36.970 45.460 -8.398 1.00 35.89 67 GLY A N 1
ATOM 534 C CA . GLY A 1 68 ? 37.889 44.850 -9.362 1.00 34.00 67 GLY A CA 1
ATOM 535 C C . GLY A 1 68 ? 39.354 44.961 -8.966 1.00 32.50 67 GLY A C 1
ATOM 536 O O . GLY A 1 68 ? 40.195 44.283 -9.549 1.00 31.70 67 GLY A O 1
ATOM 537 N N . THR A 1 69 ? 39.666 45.820 -7.988 1.00 30.88 68 THR A N 1
ATOM 538 C CA . THR A 1 69 ? 41.024 45.920 -7.471 1.00 30.06 68 THR A CA 1
ATOM 539 C C . THR A 1 69 ? 41.022 46.009 -5.936 1.00 29.60 68 THR A C 1
ATOM 540 O O . THR A 1 69 ? 40.000 46.303 -5.324 1.00 28.79 68 THR A O 1
ATOM 544 N N . ILE A 1 70 ? 42.183 45.751 -5.341 1.00 29.24 69 ILE A N 1
ATOM 545 C CA . ILE A 1 70 ? 42.384 45.887 -3.894 1.00 29.33 69 ILE A CA 1
ATOM 546 C C . ILE A 1 70 ? 42.247 47.353 -3.452 1.00 30.54 69 ILE A C 1
ATOM 547 O O . ILE A 1 70 ? 41.647 47.641 -2.413 1.00 30.73 69 ILE A O 1
ATOM 552 N N . ASP A 1 71 ? 42.825 48.275 -4.222 1.00 31.72 70 ASP A N 1
ATOM 553 C CA . ASP A 1 71 ? 42.684 49.714 -3.933 1.00 32.74 70 ASP A CA 1
ATOM 554 C C . ASP A 1 71 ? 41.203 50.059 -3.827 1.00 32.91 70 ASP A C 1
ATOM 555 O O . ASP A 1 71 ? 40.777 50.812 -2.950 1.00 33.35 70 ASP A O 1
ATOM 560 N N . ASP A 1 72 ? 40.441 49.479 -4.743 1.00 33.64 71 ASP A N 1
ATOM 561 C CA . ASP A 1 72 ? 38.990 49.591 -4.793 1.00 34.32 71 ASP A CA 1
ATOM 562 C C . ASP A 1 72 ? 38.348 49.038 -3.532 1.00 34.20 71 ASP A C 1
ATOM 563 O O . ASP A 1 72 ? 37.591 49.727 -2.861 1.00 34.48 71 ASP A O 1
ATOM 568 N N . ALA A 1 73 ? 38.648 47.776 -3.223 1.00 33.91 72 ALA A N 1
ATOM 569 C CA . ALA A 1 73 ? 38.111 47.125 -2.019 1.00 33.37 72 ALA A CA 1
ATOM 570 C C . ALA A 1 73 ? 38.398 47.926 -0.742 1.00 33.12 72 ALA A C 1
ATOM 571 O O . ALA A 1 73 ? 37.526 48.052 0.109 1.00 33.01 72 ALA A O 1
ATOM 573 N N . VAL A 1 74 ? 39.596 48.496 -0.607 1.00 33.39 73 VAL A N 1
ATOM 574 C CA . VAL A 1 74 ? 39.936 49.282 0.599 1.00 34.16 73 VAL A CA 1
ATOM 575 C C . VAL A 1 74 ? 38.909 50.390 0.823 1.00 35.01 73 VAL A C 1
ATOM 576 O O . VAL A 1 74 ? 38.494 50.661 1.951 1.00 35.45 73 VAL A O 1
ATOM 580 N N . VAL A 1 75 ? 38.499 51.019 -0.278 1.00 35.92 74 VAL A N 1
ATOM 581 C CA . VAL A 1 75 ? 37.492 52.077 -0.251 1.00 35.81 74 VAL A CA 1
ATOM 582 C C . VAL A 1 75 ? 36.053 51.540 -0.188 1.00 35.85 74 VAL A C 1
ATOM 583 O O . VAL A 1 75 ? 35.269 52.011 0.624 1.00 36.42 74 VAL A O 1
ATOM 587 N N . ARG A 1 76 ? 35.701 50.570 -1.028 1.00 35.75 75 ARG A N 1
ATOM 588 C CA . ARG A 1 76 ? 34.332 50.023 -1.024 1.00 35.51 75 ARG A CA 1
ATOM 589 C C . ARG A 1 76 ? 33.982 49.258 0.271 1.00 35.70 75 ARG A C 1
ATOM 590 O O . ARG A 1 76 ? 32.875 49.383 0.770 1.00 36.40 75 ARG A O 1
ATOM 592 N N . LEU A 1 77 ? 34.910 48.476 0.825 1.00 34.76 76 LEU A N 1
ATOM 593 C CA . LEU A 1 77 ? 34.577 47.613 1.971 1.00 34.21 76 LEU A CA 1
ATOM 594 C C . LEU A 1 77 ? 35.144 48.075 3.305 1.00 32.95 76 LEU A C 1
ATOM 595 O O . LEU A 1 77 ? 34.673 47.642 4.353 1.00 33.07 76 LEU A O 1
ATOM 600 N N . GLY A 1 78 ? 36.170 48.920 3.270 1.00 31.60 77 GLY A N 1
ATOM 601 C CA . GLY A 1 78 ? 36.826 49.386 4.482 1.00 30.73 77 GLY A CA 1
ATOM 602 C C . GLY A 1 78 ? 37.925 48.406 4.830 1.00 30.30 77 GLY A C 1
ATOM 603 O O . GLY A 1 78 ? 37.883 47.246 4.412 1.00 29.96 77 GLY A O 1
ATOM 612 N N . GLN A 1 80 ? 38.852 47.064 7.799 1.00 27.38 79 GLN A N 1
ATOM 613 C CA . GLN A 1 80 ? 38.581 46.039 8.784 1.00 25.95 79 GLN A CA 1
ATOM 614 C C . GLN A 1 80 ? 38.091 44.799 8.015 1.00 24.98 79 GLN A C 1
ATOM 615 O O . GLN A 1 80 ? 38.558 43.677 8.250 1.00 23.39 79 GLN A O 1
ATOM 617 N N . THR A 1 81 ? 37.191 44.995 7.057 1.00 24.47 80 THR A N 1
ATOM 618 C CA . THR A 1 81 ? 36.715 43.887 6.232 1.00 24.24 80 THR A CA 1
ATOM 619 C C . THR A 1 81 ? 37.811 43.329 5.327 1.00 23.82 80 THR A C 1
ATOM 620 O O . THR A 1 81 ? 37.960 42.115 5.226 1.00 23.55 80 THR A O 1
ATOM 624 N N . LEU A 1 82 ? 38.564 44.203 4.672 1.00 24.13 81 LEU A N 1
ATOM 625 C CA . LEU A 1 82 ? 39.649 43.758 3.766 1.00 23.59 81 LEU A CA 1
ATOM 626 C C . LEU A 1 82 ? 40.642 42.870 4.522 1.00 21.94 81 LEU A C 1
ATOM 627 O O . LEU A 1 82 ? 40.993 41.803 4.059 1.00 21.32 81 LEU A O 1
ATOM 632 N N . ARG A 1 83 ? 41.068 43.311 5.701 1.00 21.36 82 ARG A N 1
ATOM 633 C CA . ARG A 1 83 ? 42.027 42.521 6.483 1.00 19.60 82 ARG A CA 1
ATOM 634 C C . ARG A 1 83 ? 41.487 41.127 6.697 1.00 17.94 82 ARG A C 1
ATOM 635 O O . ARG A 1 83 ? 42.209 40.149 6.563 1.00 17.28 82 ARG A O 1
ATOM 643 N N A THR A 1 84 ? 40.218 41.063 7.021 0.50 17.52 83 THR A N 1
ATOM 644 N N B THR A 1 84 ? 40.200 40.965 7.073 0.50 17.85 83 THR A N 1
ATOM 645 C CA A THR A 1 84 ? 39.611 39.825 7.325 0.50 16.53 83 THR A CA 1
ATOM 646 C CA B THR A 1 84 ? 39.678 39.589 7.321 0.50 17.48 83 THR A CA 1
ATOM 647 C C A THR A 1 84 ? 39.632 38.868 6.123 0.50 16.31 83 THR A C 1
ATOM 648 C C B THR A 1 84 ? 39.631 38.758 6.066 0.50 16.72 83 THR A C 1
ATOM 649 O O A THR A 1 84 ? 39.924 37.703 6.277 0.50 15.34 83 THR A O 1
ATOM 650 O O B THR A 1 84 ? 39.783 37.546 6.121 0.50 16.19 83 THR A O 1
ATOM 657 N N . LEU A 1 85 ? 39.343 39.387 4.932 1.00 15.48 84 LEU A N 1
ATOM 658 C CA . LEU A 1 85 ? 39.361 38.620 3.699 1.00 15.52 84 LEU A CA 1
ATOM 659 C C . LEU A 1 85 ? 40.762 38.202 3.284 1.00 13.79 84 LEU A C 1
ATOM 660 O O . LEU A 1 85 ? 40.945 37.115 2.717 1.00 13.34 84 LEU A O 1
ATOM 665 N N . VAL A 1 86 ? 41.746 39.046 3.588 1.00 13.40 85 VAL A N 1
ATOM 666 C CA . VAL A 1 86 ? 43.166 38.683 3.352 1.00 12.63 85 VAL A CA 1
ATOM 667 C C . VAL A 1 86 ? 43.532 37.513 4.232 1.00 11.84 85 VAL A C 1
ATOM 668 O O . VAL A 1 86 ? 44.119 36.565 3.786 1.00 12.60 85 VAL A O 1
ATOM 672 N N . ILE A 1 87 ? 43.157 37.575 5.521 1.00 12.85 86 ILE A N 1
ATOM 673 C CA . ILE A 1 87 ? 43.455 36.488 6.436 1.00 13.40 86 ILE A CA 1
ATOM 674 C C . ILE A 1 87 ? 42.839 35.222 5.913 1.00 13.26 86 ILE A C 1
ATOM 675 O O . ILE A 1 87 ? 43.479 34.186 5.855 1.00 12.96 86 ILE A O 1
ATOM 680 N N . ALA A 1 88 ? 41.536 35.269 5.598 1.00 13.34 87 ALA A N 1
ATOM 681 C CA . ALA A 1 88 ? 40.866 34.098 5.043 1.00 14.88 87 ALA A CA 1
ATOM 682 C C . ALA A 1 88 ? 41.545 33.515 3.825 1.00 14.32 87 ALA A C 1
ATOM 683 O O . ALA A 1 88 ? 41.783 32.286 3.742 1.00 14.39 87 ALA A O 1
ATOM 685 N N . SER A 1 89 ? 41.939 34.399 2.901 1.00 13.93 88 SER A N 1
ATOM 686 C CA . SER A 1 89 ? 42.537 33.959 1.633 1.00 13.97 88 SER A CA 1
ATOM 687 C C . SER A 1 89 ? 43.913 33.345 1.879 1.00 13.61 88 SER A C 1
ATOM 688 O O . SER A 1 89 ? 44.281 32.337 1.283 1.00 14.69 88 SER A O 1
ATOM 691 N N . ALA A 1 90 ? 44.643 33.918 2.822 1.00 12.60 89 ALA A N 1
ATOM 692 C CA . ALA A 1 90 ? 45.960 33.382 3.174 1.00 12.73 89 ALA A CA 1
ATOM 693 C C . ALA A 1 90 ? 45.861 31.991 3.814 1.00 12.87 89 ALA A C 1
ATOM 694 O O . ALA A 1 90 ? 46.612 31.069 3.462 1.00 13.77 89 ALA A O 1
ATOM 696 N N . VAL A 1 91 ? 44.951 31.852 4.772 1.00 12.86 90 VAL A N 1
ATOM 697 C CA . VAL A 1 91 ? 44.738 30.594 5.424 1.00 13.01 90 VAL A CA 1
ATOM 698 C C . VAL A 1 91 ? 44.294 29.499 4.428 1.00 13.07 90 VAL A C 1
ATOM 699 O O . VAL A 1 91 ? 44.856 28.398 4.431 1.00 14.18 90 VAL A O 1
ATOM 703 N N . VAL A 1 92 ? 43.329 29.815 3.584 1.00 13.34 91 VAL A N 1
ATOM 704 C CA . VAL A 1 92 ? 42.848 28.886 2.549 1.00 14.18 91 VAL A CA 1
ATOM 705 C C . VAL A 1 92 ? 44.000 28.427 1.661 1.00 15.22 91 VAL A C 1
ATOM 706 O O . VAL A 1 92 ? 44.171 27.249 1.398 1.00 16.80 91 VAL A O 1
ATOM 710 N N . GLY A 1 93 ? 44.872 29.360 1.269 1.00 15.12 92 GLY A N 1
ATOM 711 C CA . GLY A 1 93 ? 46.016 29.030 0.425 1.00 15.37 92 GLY A CA 1
ATOM 712 C C . GLY A 1 93 ? 47.040 28.140 1.088 1.00 16.99 92 GLY A C 1
ATOM 713 O O . GLY A 1 93 ? 47.806 27.468 0.398 1.00 18.82 92 GLY A O 1
ATOM 714 N N . ALA A 1 94 ? 47.140 28.209 2.408 1.00 17.30 93 ALA A N 1
ATOM 715 C CA . ALA A 1 94 ? 48.101 27.445 3.166 1.00 18.94 93 ALA A CA 1
ATOM 716 C C . ALA A 1 94 ? 47.511 26.058 3.485 1.00 22.78 93 ALA A C 1
ATOM 717 O O . ALA A 1 94 ? 48.252 25.249 3.958 1.00 26.76 93 ALA A O 1
ATOM 719 N N . VAL A 1 95 ? 46.244 25.786 3.143 1.00 23.37 94 VAL A N 1
ATOM 720 C CA . VAL A 1 95 ? 45.658 24.423 3.391 1.00 23.25 94 VAL A CA 1
ATOM 721 C C . VAL A 1 95 ? 45.580 23.541 2.134 1.00 24.26 94 VAL A C 1
ATOM 722 O O . VAL A 1 95 ? 44.810 23.833 1.199 1.00 22.02 94 VAL A O 1
ATOM 726 N N . PRO A 1 96 ? 46.370 22.441 2.130 1.00 26.36 95 PRO A N 1
ATOM 727 C CA . PRO A 1 96 ? 46.465 21.492 0.999 1.00 26.81 95 PRO A CA 1
ATOM 728 C C . PRO A 1 96 ? 45.223 20.638 0.804 1.00 27.56 95 PRO A C 1
ATOM 729 O O . PRO A 1 96 ? 44.301 20.687 1.639 1.00 26.62 95 PRO A O 1
ATOM 733 N N . LYS A 1 97 ? 45.186 19.883 -0.297 1.00 26.99 96 LYS A N 1
ATOM 734 C CA . LYS A 1 97 ? 44.172 18.834 -0.414 1.00 27.76 96 LYS A CA 1
ATOM 735 C C . LYS A 1 97 ? 44.358 17.889 0.794 1.00 26.25 96 LYS A C 1
ATOM 736 O O . LYS A 1 97 ? 45.474 17.720 1.338 1.00 25.25 96 LYS A O 1
ATOM 742 N N . VAL A 1 98 ? 43.223 17.353 1.232 1.00 26.06 97 VAL A N 1
ATOM 743 C CA . VAL A 1 98 ? 43.164 16.395 2.307 1.00 24.87 97 VAL A CA 1
ATOM 744 C C . VAL A 1 98 ? 42.269 15.313 1.816 1.00 24.39 97 VAL A C 1
ATOM 745 O O . VAL A 1 98 ? 41.117 15.577 1.419 1.00 24.08 97 VAL A O 1
ATOM 749 N N A GLU A 1 99 ? 42.769 14.071 1.842 0.50 23.82 98 GLU A N 1
ATOM 750 N N B GLU A 1 99 ? 42.768 14.087 1.855 0.50 24.34 98 GLU A N 1
ATOM 751 C CA A GLU A 1 99 ? 41.974 12.903 1.430 0.50 23.19 98 GLU A CA 1
ATOM 752 C CA B GLU A 1 99 ? 41.982 12.931 1.468 0.50 24.17 98 GLU A CA 1
ATOM 753 C C A GLU A 1 99 ? 40.629 12.914 2.113 0.50 24.41 98 GLU A C 1
ATOM 754 C C B GLU A 1 99 ? 40.622 12.918 2.128 0.50 24.92 98 GLU A C 1
ATOM 755 O O A GLU A 1 99 ? 40.533 13.161 3.321 0.50 23.36 98 GLU A O 1
ATOM 756 O O B GLU A 1 99 ? 40.508 13.152 3.336 0.50 23.88 98 GLU A O 1
ATOM 767 N N . GLY A 1 100 ? 39.585 12.638 1.336 1.00 24.97 99 GLY A N 1
ATOM 768 C CA . GLY A 1 100 ? 38.232 12.572 1.844 1.00 26.23 99 GLY A CA 1
ATOM 769 C C . GLY A 1 100 ? 37.509 13.897 2.058 1.00 27.15 99 GLY A C 1
ATOM 770 O O . GLY A 1 100 ? 36.380 13.907 2.578 1.00 28.42 99 GLY A O 1
ATOM 771 N N . PHE A 1 101 ? 38.126 15.008 1.671 1.00 26.48 100 PHE A N 1
ATOM 772 C CA . PHE A 1 101 ? 37.481 16.306 1.814 1.00 26.41 100 PHE A CA 1
ATOM 773 C C . PHE A 1 101 ? 37.365 16.984 0.493 1.00 25.22 100 PHE A C 1
ATOM 774 O O . PHE A 1 101 ? 38.314 17.010 -0.267 1.00 27.09 100 PHE A O 1
ATOM 782 N N . ASP A 1 102 ? 36.201 17.562 0.245 1.00 25.17 101 ASP A N 1
ATOM 783 C CA . ASP A 1 102 ? 36.073 18.523 -0.825 1.00 26.28 101 ASP A CA 1
ATOM 784 C C . ASP A 1 102 ? 36.316 19.854 -0.185 1.00 25.61 101 ASP A C 1
ATOM 785 O O . ASP A 1 102 ? 35.564 20.270 0.694 1.00 26.07 101 ASP A O 1
ATOM 790 N N . LEU A 1 103 ? 37.328 20.542 -0.639 1.00 25.14 102 LEU A N 1
ATOM 791 C CA . LEU A 1 103 ? 37.674 21.803 -0.021 1.00 24.73 102 LEU A CA 1
ATOM 792 C C . LEU A 1 103 ? 36.617 22.925 -0.240 1.00 22.53 102 LEU A C 1
ATOM 793 O O . LEU A 1 103 ? 36.396 23.706 0.678 1.00 18.99 102 LEU A O 1
ATOM 798 N N . ALA A 1 104 ? 35.930 22.996 -1.403 1.00 20.62 103 ALA A N 1
ATOM 799 C CA . ALA A 1 104 ? 34.807 23.937 -1.530 1.00 18.33 103 ALA A CA 1
ATOM 800 C C . ALA A 1 104 ? 33.745 23.705 -0.455 1.00 17.17 103 ALA A C 1
ATOM 801 O O . ALA A 1 104 ? 33.207 24.664 0.093 1.00 17.60 103 ALA A O 1
ATOM 803 N N A ASP A 1 105 ? 33.425 22.446 -0.165 0.50 16.99 104 ASP A N 1
ATOM 804 N N B ASP A 1 105 ? 33.438 22.447 -0.154 0.50 17.41 104 ASP A N 1
ATOM 805 C CA A ASP A 1 105 ? 32.428 22.124 0.861 0.50 16.99 104 ASP A CA 1
ATOM 806 C CA B ASP A 1 105 ? 32.449 22.123 0.877 0.50 17.74 104 ASP A CA 1
ATOM 807 C C A ASP A 1 105 ? 32.983 22.437 2.269 0.50 16.38 104 ASP A C 1
ATOM 808 C C B ASP A 1 105 ? 32.991 22.452 2.270 0.50 16.78 104 ASP A C 1
ATOM 809 O O A ASP A 1 105 ? 32.269 22.992 3.111 0.50 15.86 104 ASP A O 1
ATOM 810 O O B ASP A 1 105 ? 32.281 23.029 3.102 0.50 16.29 104 ASP A O 1
ATOM 819 N N . PHE A 1 106 ? 34.231 22.046 2.511 1.00 15.80 105 PHE A N 1
ATOM 820 C CA . PHE A 1 106 ? 34.902 22.292 3.811 1.00 15.28 105 PHE A CA 1
ATOM 821 C C . PHE A 1 106 ? 34.892 23.767 4.087 1.00 14.36 105 PHE A C 1
ATOM 822 O O . PHE A 1 106 ? 34.454 24.222 5.150 1.00 13.91 105 PHE A O 1
ATOM 830 N N . TRP A 1 107 ? 35.429 24.536 3.141 1.00 13.83 106 TRP A N 1
ATOM 831 C CA . TRP A 1 107 ? 35.498 25.984 3.363 1.00 13.55 106 TRP A CA 1
ATOM 832 C C . TRP A 1 107 ? 34.132 26.638 3.350 1.00 12.97 106 TRP A C 1
ATOM 833 O O . TRP A 1 107 ? 33.900 27.581 4.078 1.00 12.73 106 TRP A O 1
ATOM 844 N N . GLY A 1 108 ? 33.214 26.135 2.541 1.00 13.34 107 GLY A N 1
ATOM 845 C CA . GLY A 1 108 ? 31.851 26.651 2.589 1.00 12.50 107 GLY A CA 1
ATOM 846 C C . GLY A 1 108 ? 31.266 26.560 3.997 1.00 12.47 107 GLY A C 1
ATOM 847 O O . GLY A 1 108 ? 30.636 27.513 4.490 1.00 11.11 107 GLY A O 1
ATOM 848 N N . ASN A 1 109 ? 31.408 25.398 4.605 1.00 11.57 108 ASN A N 1
ATOM 849 C CA . ASN A 1 109 ? 30.878 25.229 5.961 1.00 13.42 108 ASN A CA 1
ATOM 850 C C . ASN A 1 109 ? 31.566 26.159 6.948 1.00 12.45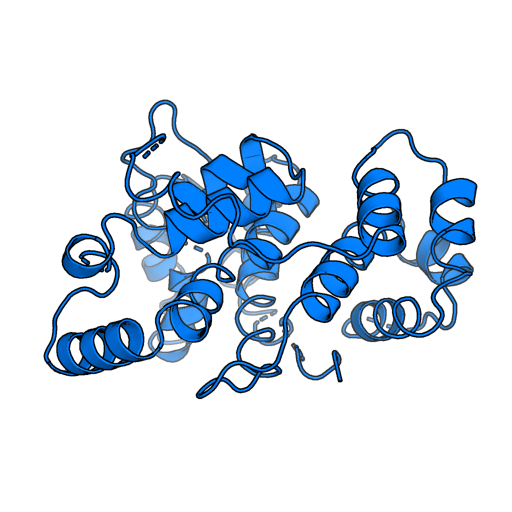 108 ASN A C 1
ATOM 851 O O . ASN A 1 109 ? 30.947 26.810 7.809 1.00 12.28 108 ASN A O 1
ATOM 856 N N . THR A 1 110 ? 32.896 26.262 6.805 1.00 12.11 109 THR A N 1
ATOM 857 C CA . THR A 1 110 ? 33.660 27.144 7.645 1.00 11.54 109 THR A CA 1
ATOM 858 C C . THR A 1 110 ? 33.232 28.598 7.524 1.00 11.15 109 THR A C 1
ATOM 859 O O . THR A 1 110 ? 33.113 29.296 8.521 1.00 12.01 109 THR A O 1
ATOM 863 N N A PHE A 1 111 ? 33.016 29.081 6.307 0.50 11.13 110 PHE A N 1
ATOM 864 N N B PHE A 1 111 ? 33.019 29.071 6.308 0.50 11.37 110 PHE A N 1
ATOM 865 C CA A PHE A 1 111 ? 32.515 30.441 6.108 0.50 11.45 110 PHE A CA 1
ATOM 866 C CA B PHE A 1 111 ? 32.562 30.434 6.098 0.50 11.93 110 PHE A CA 1
ATOM 867 C C A PHE A 1 111 ? 31.130 30.635 6.692 0.50 11.90 110 PHE A C 1
ATOM 868 C C B PHE A 1 111 ? 31.120 30.661 6.590 0.50 12.14 110 PHE A C 1
ATOM 869 O O A PHE A 1 111 ? 30.847 31.681 7.239 0.50 12.45 110 PHE A O 1
ATOM 870 O O B PHE A 1 111 ? 30.789 31.767 6.965 0.50 12.49 110 PHE A O 1
ATOM 885 N N . GLU A 1 112 ? 30.282 29.624 6.569 1.00 12.42 111 GLU A N 1
ATOM 886 C CA . GLU A 1 112 ? 28.922 29.684 7.170 1.00 12.17 111 GLU A CA 1
ATOM 887 C C . GLU A 1 112 ? 29.058 29.935 8.662 1.00 11.87 111 GLU A C 1
ATOM 888 O O . GLU A 1 112 ? 28.440 30.853 9.215 1.00 12.12 111 GLU A O 1
ATOM 894 N N . VAL A 1 113 ? 29.930 29.151 9.302 1.00 10.88 112 VAL A N 1
ATOM 895 C CA . VAL A 1 113 ? 30.201 29.327 10.720 1.00 10.36 112 VAL A CA 1
ATOM 896 C C . VAL A 1 113 ? 30.766 30.724 10.998 1.00 11.51 112 VAL A C 1
ATOM 897 O O . VAL A 1 113 ? 30.339 31.407 11.928 1.00 11.72 112 VAL A O 1
ATOM 901 N N . ALA A 1 114 ? 31.745 31.154 10.210 1.00 11.59 113 ALA A N 1
ATOM 902 C CA . ALA A 1 114 ? 32.333 32.481 10.374 1.00 10.82 113 ALA A CA 1
ATOM 903 C C . ALA A 1 114 ? 31.340 33.603 10.262 1.00 11.13 113 ALA A C 1
ATOM 904 O O . ALA A 1 114 ? 31.335 34.551 11.054 1.00 10.94 113 ALA A O 1
ATOM 906 N N . ILE A 1 115 ? 30.447 33.506 9.269 1.00 12.44 114 ILE A N 1
ATOM 907 C CA . ILE A 1 115 ? 29.411 34.532 9.090 1.00 12.41 114 ILE A CA 1
ATOM 908 C C . ILE A 1 115 ? 28.457 34.609 10.282 1.00 11.58 114 ILE A C 1
ATOM 909 O O . ILE A 1 115 ? 28.083 35.711 10.773 1.00 10.62 114 ILE A O 1
ATOM 914 N N . ILE A 1 116 ? 28.071 33.438 10.763 1.00 11.02 115 ILE A N 1
ATOM 915 C CA . ILE A 1 116 ? 27.223 33.340 11.941 1.00 11.17 115 ILE A CA 1
ATOM 916 C C . ILE A 1 116 ? 27.923 33.933 13.162 1.00 11.43 115 ILE A C 1
ATOM 917 O O . ILE A 1 116 ? 27.372 34.776 13.868 1.00 11.42 115 ILE A O 1
ATOM 922 N N . CYS A 1 117 ? 29.195 33.562 13.380 1.00 11.20 116 CYS A N 1
ATOM 923 C CA . CYS A 1 117 ? 29.920 34.118 14.517 1.00 10.87 116 CYS A CA 1
ATOM 924 C C . CYS A 1 117 ? 29.989 35.669 14.489 1.00 10.77 116 CYS A C 1
ATOM 925 O O . CYS A 1 117 ? 29.880 36.343 15.495 1.00 10.62 116 CYS A O 1
ATOM 928 N N A GLN A 1 118 ? 30.244 36.223 13.319 0.50 11.20 117 GLN A N 1
ATOM 929 N N B GLN A 1 118 ? 30.241 36.229 13.322 0.50 11.25 117 GLN A N 1
ATOM 930 C CA A GLN A 1 118 ? 30.306 37.657 13.150 0.50 12.17 117 GLN A CA 1
ATOM 931 C CA B GLN A 1 118 ? 30.313 37.664 13.187 0.50 12.30 117 GLN A CA 1
ATOM 932 C C A GLN A 1 118 ? 29.024 38.364 13.613 0.50 12.43 117 GLN A C 1
ATOM 933 C C B GLN A 1 118 ? 29.018 38.372 13.618 0.50 12.48 117 GLN A C 1
ATOM 934 O O A GLN A 1 118 ? 29.075 39.437 14.225 0.50 13.03 117 GLN A O 1
ATOM 935 O O B GLN A 1 118 ? 29.055 39.456 14.216 0.50 13.06 117 GLN A O 1
ATOM 946 N N . GLU A 1 119 ? 27.875 37.774 13.278 1.00 11.89 118 GLU A N 1
ATOM 947 C CA . GLU A 1 119 ? 26.580 38.281 13.694 1.00 12.00 118 GLU A CA 1
ATOM 948 C C . GLU A 1 119 ? 26.410 38.156 15.214 1.00 11.80 118 GLU A C 1
ATOM 949 O O . GLU A 1 119 ? 25.916 39.064 15.870 1.00 12.41 118 GLU A O 1
ATOM 955 N N . LEU A 1 120 ? 26.815 37.017 15.762 1.00 11.57 119 LEU A N 1
ATOM 956 C CA . LEU A 1 120 ? 26.751 36.856 17.223 1.00 11.37 119 LEU A CA 1
ATOM 957 C C . LEU A 1 120 ? 27.588 37.923 17.932 1.00 10.89 119 LEU A C 1
ATOM 958 O O . LEU A 1 120 ? 27.170 38.473 18.947 1.00 11.38 119 LEU A O 1
ATOM 963 N N . ALA A 1 121 ? 28.795 38.186 17.410 1.00 10.24 120 ALA A N 1
ATOM 964 C CA . ALA A 1 121 ? 29.680 39.204 17.985 1.00 10.94 120 ALA A CA 1
ATOM 965 C C . ALA A 1 121 ? 29.060 40.599 17.984 1.00 12.35 120 ALA A C 1
ATOM 966 O O . ALA A 1 121 ? 29.196 41.389 18.932 1.00 13.89 120 ALA A O 1
ATOM 968 N N . LYS A 1 122 ? 28.396 40.917 16.884 1.00 13.68 121 LYS A N 1
ATOM 969 C CA . LYS A 1 122 ? 27.690 42.189 16.781 1.00 15.12 121 LYS A CA 1
ATOM 970 C C . LYS A 1 122 ? 26.702 42.332 17.908 1.00 15.41 121 LYS A C 1
ATOM 971 O O . LYS A 1 122 ? 26.608 43.400 18.539 1.00 15.72 121 LYS A O 1
ATOM 977 N N . ARG A 1 123 ? 25.960 41.251 18.168 1.00 14.58 122 ARG A N 1
ATOM 978 C CA . ARG A 1 123 ? 24.987 41.217 19.251 1.00 14.31 122 ARG A CA 1
ATOM 979 C C . ARG A 1 123 ? 25.575 41.249 20.655 1.00 15.20 122 ARG A C 1
ATOM 980 O O . ARG A 1 123 ? 24.980 41.837 21.567 1.00 16.04 122 ARG A O 1
ATOM 988 N N . LEU A 1 124 ? 26.722 40.604 20.829 1.00 15.68 123 LEU A N 1
ATOM 989 C CA . LEU A 1 124 ? 27.404 40.573 22.109 1.00 15.94 123 LEU A CA 1
ATOM 990 C C . LEU A 1 124 ? 28.249 41.834 22.346 1.00 17.37 123 LEU A C 1
ATOM 991 O O . LEU A 1 124 ? 28.724 42.056 23.451 1.00 18.82 123 LEU A O 1
ATOM 996 N N . GLY A 1 125 ? 28.420 42.669 21.334 1.00 18.00 124 GLY A N 1
ATOM 997 C CA . GLY A 1 125 ? 29.251 43.850 21.457 1.00 19.17 124 GLY A CA 1
ATOM 998 C C . GLY A 1 125 ? 30.756 43.580 21.397 1.00 19.03 124 GLY A C 1
ATOM 999 O O . GLY A 1 125 ? 31.544 44.399 21.849 1.00 20.95 124 GLY A O 1
ATOM 1000 N N . THR A 1 126 ? 31.169 42.451 20.831 1.00 17.34 125 THR A N 1
ATOM 1001 C CA . THR A 1 126 ? 32.607 42.153 20.617 1.00 17.09 125 THR A CA 1
ATOM 1002 C C . THR A 1 126 ? 32.972 42.463 19.167 1.00 16.64 125 THR A C 1
ATOM 1003 O O . THR A 1 126 ? 32.070 42.791 18.362 1.00 18.60 125 THR A O 1
ATOM 1007 N N A LEU A 1 127 ? 34.266 42.386 18.825 0.80 16.87 126 LEU A N 1
ATOM 1008 N N B LEU A 1 127 ? 34.258 42.384 18.826 0.20 16.64 126 LEU A N 1
ATOM 1009 C CA A LEU A 1 127 ? 34.691 42.779 17.480 0.80 16.35 126 LEU A CA 1
ATOM 1010 C CA B LEU A 1 127 ? 34.729 42.775 17.493 0.20 16.07 126 LEU A CA 1
ATOM 1011 C C A LEU A 1 127 ? 34.209 41.725 16.470 0.80 15.57 126 LEU A C 1
ATOM 1012 C C B LEU A 1 127 ? 34.298 41.742 16.431 0.20 15.92 126 LEU A C 1
ATOM 1013 O O A LEU A 1 127 ? 34.566 40.557 16.566 0.80 14.42 126 LEU A O 1
ATOM 1014 O O B LEU A 1 127 ? 34.747 40.597 16.470 0.20 15.49 126 LEU A O 1
ATOM 1023 N N . PRO A 1 128 ? 33.423 42.139 15.480 1.00 15.52 127 PRO A N 1
ATOM 1024 C CA . PRO A 1 128 ? 32.841 41.117 14.601 1.00 15.87 127 PRO A CA 1
ATOM 1025 C C . PRO A 1 128 ? 33.880 40.446 13.709 1.00 15.24 127 PRO A C 1
ATOM 1026 O O . PRO A 1 128 ? 33.785 39.257 13.457 1.00 14.95 127 PRO A O 1
ATOM 1030 N N . GLU A 1 129 ? 34.916 41.183 13.324 1.00 16.00 128 GLU A N 1
ATOM 1031 C CA . GLU A 1 129 ? 35.972 40.627 12.483 1.00 16.21 128 GLU A CA 1
ATOM 1032 C C . GLU A 1 129 ? 36.816 39.598 13.245 1.00 13.77 128 GLU A C 1
ATOM 1033 O O . GLU A 1 129 ? 37.300 38.626 12.659 1.00 12.99 128 GLU A O 1
ATOM 1039 N N . GLU A 1 130 ? 36.970 39.751 14.560 1.00 13.54 129 GLU A N 1
ATOM 1040 C CA . GLU A 1 130 ? 37.654 38.752 15.339 1.00 12.35 129 GLU A CA 1
ATOM 1041 C C . GLU A 1 130 ? 36.879 37.429 15.336 1.00 11.49 129 GLU A C 1
ATOM 1042 O O . GLU A 1 130 ? 37.447 36.331 15.204 1.00 9.95 129 GLU A O 1
ATOM 1048 N N . ALA A 1 131 ? 35.552 37.513 15.494 1.00 10.55 130 ALA A N 1
ATOM 1049 C CA . ALA A 1 131 ? 34.735 36.310 15.495 1.00 10.66 130 ALA A CA 1
ATOM 1050 C C . ALA A 1 131 ? 34.732 35.639 14.138 1.00 9.37 130 ALA A C 1
ATOM 1051 O O . ALA A 1 131 ? 34.790 34.421 14.039 1.00 9.51 130 ALA A O 1
ATOM 1053 N N . PHE A 1 132 ? 34.692 36.440 13.085 1.00 10.87 131 PHE A N 1
ATOM 1054 C CA . PHE A 1 132 ? 34.768 35.875 11.728 1.00 10.56 131 PHE A CA 1
ATOM 1055 C C . PHE A 1 132 ? 36.088 35.073 11.578 1.00 9.93 131 PHE A C 1
ATOM 1056 O O . PHE A 1 132 ? 36.104 33.922 11.096 1.00 10.02 131 PHE A O 1
ATOM 1064 N N . THR A 1 133 ? 37.191 35.669 12.031 1.00 10.47 132 THR A N 1
ATOM 1065 C CA . THR A 1 133 ? 38.465 34.999 11.899 1.00 10.74 132 THR A CA 1
ATOM 1066 C C . THR A 1 133 ? 38.545 33.721 12.694 1.00 9.91 132 THR A C 1
ATOM 1067 O O . THR A 1 133 ? 39.105 32.727 12.255 1.00 10.53 132 THR A O 1
ATOM 1071 N N . CYS A 1 134 ? 37.985 33.734 13.892 1.00 10.34 133 CYS A N 1
ATOM 1072 C CA . CYS A 1 134 ? 37.907 32.549 14.698 1.00 10.27 133 CYS A CA 1
ATOM 1073 C C . CYS A 1 134 ? 37.159 31.436 13.933 1.00 10.84 133 CYS A C 1
ATOM 1074 O O . CYS A 1 134 ? 37.611 30.312 13.922 1.00 10.69 133 CYS A O 1
ATOM 1077 N N . GLY A 1 135 ? 36.038 31.784 13.293 1.00 9.98 134 GLY A N 1
ATOM 1078 C CA . GLY A 1 135 ? 35.359 30.861 12.433 1.00 11.65 134 GLY A CA 1
ATOM 1079 C C . GLY A 1 135 ? 36.219 30.307 11.301 1.00 10.19 134 GLY A C 1
ATOM 1080 O O . GLY A 1 135 ? 36.234 29.078 11.081 1.00 11.60 134 GLY A O 1
ATOM 1081 N N . ILE A 1 136 ? 36.986 31.173 10.647 1.00 11.28 135 ILE A N 1
ATOM 1082 C CA . ILE A 1 136 ? 37.882 30.729 9.562 1.00 11.46 135 ILE A CA 1
ATOM 1083 C C . ILE A 1 136 ? 38.836 29.675 10.046 1.00 11.13 135 ILE A C 1
ATOM 1084 O O . ILE A 1 136 ? 39.090 28.724 9.347 1.00 11.40 135 ILE A O 1
ATOM 1089 N N . LEU A 1 137 ? 39.320 29.823 11.272 1.00 10.37 136 LEU A N 1
ATOM 1090 C CA . LEU A 1 137 ? 40.376 28.950 11.820 1.00 10.22 136 LEU A CA 1
ATOM 1091 C C . LEU A 1 137 ? 39.834 27.702 12.521 1.00 10.79 136 LEU A C 1
ATOM 1092 O O . LEU A 1 137 ? 40.595 26.785 12.828 1.00 10.98 136 LEU A O 1
ATOM 1097 N N . HIS A 1 138 ? 38.526 27.679 12.809 1.00 10.51 137 HIS A N 1
ATOM 1098 C CA . HIS A 1 138 ? 38.084 26.755 13.853 1.00 11.02 137 HIS A CA 1
ATOM 1099 C C . HIS A 1 138 ? 38.204 25.278 13.549 1.00 10.89 137 HIS A C 1
ATOM 1100 O O . HIS A 1 138 ? 38.329 24.456 14.486 1.00 12.05 137 HIS A O 1
ATOM 1107 N N . SER A 1 139 ? 38.122 24.911 12.275 1.00 10.92 138 SER A N 1
ATOM 1108 C CA . SER A 1 139 ? 38.032 23.498 11.907 1.00 12.26 138 SER A CA 1
ATOM 1109 C C . SER A 1 139 ? 39.297 22.967 11.261 1.00 13.11 138 SER A C 1
ATOM 1110 O O . SER A 1 139 ? 39.365 21.834 10.782 1.00 11.96 138 SER A O 1
ATOM 1113 N N . ILE A 1 140 ? 40.358 23.765 11.229 1.00 10.92 139 ILE A N 1
ATOM 1114 C CA . ILE A 1 140 ? 41.559 23.303 10.543 1.00 10.68 139 ILE A CA 1
ATOM 1115 C C . ILE A 1 140 ? 42.199 22.083 11.230 1.00 9.42 139 ILE A C 1
ATOM 1116 O O . ILE A 1 140 ? 42.852 21.284 10.570 1.00 10.32 139 ILE A O 1
ATOM 1121 N N . GLY A 1 141 ? 42.021 21.942 12.536 1.00 9.56 140 GLY A N 1
ATOM 1122 C CA . GLY A 1 141 ? 42.560 20.796 13.260 1.00 8.96 140 GLY A CA 1
ATOM 1123 C C . GLY A 1 141 ? 42.018 19.476 12.721 1.00 9.28 140 GLY A C 1
ATOM 1124 O O . GLY A 1 141 ? 42.753 18.498 12.744 1.00 10.08 140 GLY A O 1
ATOM 1125 N N A GLU A 1 142 ? 40.776 19.458 12.260 0.50 10.44 141 GLU A N 1
ATOM 1126 N N B GLU A 1 142 ? 40.785 19.475 12.250 0.50 10.04 141 GLU A N 1
ATOM 1127 C CA A GLU A 1 142 ? 40.194 18.268 11.603 0.50 11.21 141 GLU A CA 1
ATOM 1128 C CA B GLU A 1 142 ? 40.202 18.270 11.658 0.50 10.49 141 GLU A CA 1
ATOM 1129 C C A GLU A 1 142 ? 41.131 17.811 10.464 0.50 11.01 141 GLU A C 1
ATOM 1130 C C B GLU A 1 142 ? 41.027 17.807 10.442 0.50 10.65 141 GLU A C 1
ATOM 1131 O O A GLU A 1 142 ? 41.562 16.642 10.357 0.50 11.45 141 GLU A O 1
ATOM 1132 O O B GLU A 1 142 ? 41.242 16.599 10.267 0.50 11.00 141 GLU A O 1
ATOM 1143 N N . LEU A 1 143 ? 41.469 18.766 9.615 1.00 10.48 142 LEU A N 1
ATOM 1144 C CA . LEU A 1 143 ? 42.359 18.520 8.468 1.00 9.35 142 LEU A CA 1
ATOM 1145 C C . LEU A 1 143 ? 43.756 18.071 8.884 1.00 9.67 142 LEU A C 1
ATOM 1146 O O . LEU A 1 143 ? 44.347 17.170 8.287 1.00 11.34 142 LEU A O 1
ATOM 1151 N N . LEU A 1 144 ? 44.297 18.691 9.935 1.00 9.74 143 LEU A N 1
ATOM 1152 C CA . LEU A 1 144 ? 45.635 18.370 10.362 1.00 9.87 143 LEU A CA 1
ATOM 1153 C C . LEU A 1 144 ? 45.675 16.892 10.822 1.00 9.19 143 LEU A C 1
ATOM 1154 O O . LEU A 1 144 ? 46.692 16.243 10.594 1.00 11.21 143 LEU A O 1
ATOM 1159 N N . ILE A 1 145 ? 44.658 16.441 11.537 1.00 10.40 144 ILE A N 1
ATOM 1160 C CA . ILE A 1 145 ? 44.627 15.043 12.021 1.00 9.49 144 ILE A CA 1
ATOM 1161 C C . ILE A 1 145 ? 44.582 14.043 10.867 1.00 10.78 144 ILE A C 1
ATOM 1162 O O . ILE A 1 145 ? 45.3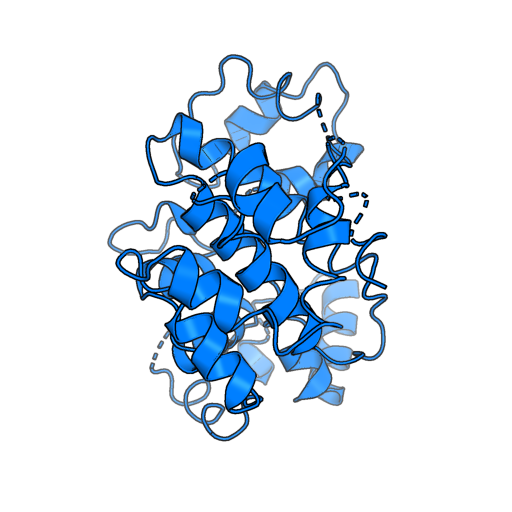11 13.027 10.849 1.00 10.81 144 ILE A O 1
ATOM 1167 N N . VAL A 1 146 ? 43.745 14.318 9.885 1.00 10.37 145 VAL A N 1
ATOM 1168 C CA . VAL A 1 146 ? 43.686 13.435 8.695 1.00 10.15 145 VAL A CA 1
ATOM 1169 C C . VAL A 1 146 ? 45.020 13.374 7.988 1.00 11.80 145 VAL A C 1
ATOM 1170 O O . VAL A 1 146 ? 45.495 12.293 7.604 1.00 11.48 145 VAL A O 1
ATOM 1174 N N . ASN A 1 147 ? 45.665 14.524 7.810 1.00 11.49 146 ASN A N 1
ATOM 1175 C CA . ASN A 1 147 ? 46.950 14.535 7.140 1.00 14.25 146 ASN A CA 1
ATOM 1176 C C . ASN A 1 147 ? 48.105 13.996 7.938 1.00 14.28 146 ASN A C 1
ATOM 1177 O O . ASN A 1 147 ? 48.978 13.351 7.380 1.00 15.28 146 ASN A O 1
ATOM 1182 N N . GLY A 1 148 ? 48.090 14.217 9.246 1.00 13.16 147 GLY A N 1
ATOM 1183 C CA . GLY A 1 148 ? 49.194 13.831 10.082 1.00 13.23 147 GLY A CA 1
ATOM 1184 C C . GLY A 1 148 ? 49.116 12.455 10.618 1.00 13.34 147 GLY A C 1
ATOM 1185 O O . GLY A 1 148 ? 50.132 11.814 10.808 1.00 14.04 147 GLY A O 1
ATOM 1186 N N . ASP A 1 149 ? 47.886 11.958 10.781 1.00 12.43 148 ASP A N 1
ATOM 1187 C CA . ASP A 1 149 ? 47.664 10.636 11.350 1.00 12.55 148 ASP A CA 1
ATOM 1188 C C . ASP A 1 149 ? 46.570 9.913 10.543 1.00 11.89 148 ASP A C 1
ATOM 1189 O O . ASP A 1 149 ? 45.472 9.628 11.064 1.00 9.23 148 ASP A O 1
ATOM 1194 N N . PRO A 1 150 ? 46.867 9.627 9.264 1.00 11.95 149 PRO A N 1
ATOM 1195 C CA . PRO A 1 150 ? 45.781 9.102 8.403 1.00 12.16 149 PRO A CA 1
ATOM 1196 C C . PRO A 1 150 ? 45.120 7.833 8.907 1.00 10.32 149 PRO A C 1
ATOM 1197 O O . PRO A 1 150 ? 43.856 7.691 8.833 1.00 8.45 149 PRO A O 1
ATOM 1201 N N . ALA A 1 151 ? 45.929 6.886 9.381 1.00 10.45 150 ALA A N 1
ATOM 1202 C CA . ALA A 1 151 ? 45.397 5.619 9.831 1.00 11.29 150 ALA A CA 1
ATOM 1203 C C . ALA A 1 151 ? 44.479 5.788 11.075 1.00 10.64 150 ALA A C 1
ATOM 1204 O O . ALA A 1 151 ? 43.363 5.277 11.123 1.00 9.70 150 ALA A O 1
ATOM 1206 N N . VAL A 1 152 ? 44.983 6.505 12.068 1.00 9.64 151 VAL A N 1
ATOM 1207 C CA . VAL A 1 152 ? 44.191 6.840 13.240 1.00 9.16 151 VAL A CA 1
ATOM 1208 C C . VAL A 1 152 ? 42.906 7.583 12.883 1.00 7.67 151 VAL A C 1
ATOM 1209 O O . VAL A 1 152 ? 41.854 7.278 13.393 1.00 7.74 151 VAL A O 1
ATOM 1213 N N . ALA A 1 153 ? 42.992 8.576 11.992 1.00 8.09 152 ALA A N 1
ATOM 1214 C CA . ALA A 1 153 ? 41.808 9.304 11.583 1.00 7.82 152 ALA A CA 1
ATOM 1215 C C . ALA A 1 153 ? 40.754 8.410 11.001 1.00 7.22 152 ALA A C 1
ATOM 1216 O O . ALA A 1 153 ? 39.588 8.545 11.302 1.00 7.08 152 ALA A O 1
ATOM 1218 N N . ALA A 1 154 ? 41.150 7.462 10.158 1.00 7.49 153 ALA A N 1
ATOM 1219 C CA . ALA A 1 154 ? 40.207 6.537 9.591 1.00 7.02 153 ALA A CA 1
ATOM 1220 C C . ALA A 1 154 ? 39.566 5.606 10.650 1.00 7.11 153 ALA A C 1
ATOM 1221 O O . ALA A 1 154 ? 38.357 5.318 10.655 1.00 8.31 153 ALA A O 1
ATOM 1223 N N . THR A 1 155 ? 40.421 5.134 11.554 1.00 7.64 154 THR A N 1
ATOM 1224 C CA . THR A 1 155 ? 39.958 4.295 12.668 1.00 7.81 154 THR A CA 1
ATOM 1225 C C . THR A 1 155 ? 38.953 5.055 13.512 1.00 6.81 154 THR A C 1
ATOM 1226 O O . THR A 1 155 ? 37.908 4.489 13.928 1.00 7.96 154 THR A O 1
ATOM 1230 N N . ILE A 1 156 ? 39.217 6.342 13.716 1.00 7.27 155 ILE A N 1
ATOM 1231 C CA . ILE A 1 156 ? 38.286 7.171 14.507 1.00 6.52 155 ILE A CA 1
ATOM 1232 C C . ILE A 1 156 ? 36.966 7.321 13.784 1.00 6.47 155 ILE A C 1
ATOM 1233 O O . ILE A 1 156 ? 35.897 7.174 14.353 1.00 7.18 155 ILE A O 1
ATOM 1238 N N . SER A 1 157 ? 37.026 7.614 12.479 1.00 7.11 156 SER A N 1
ATOM 1239 C CA . SER A 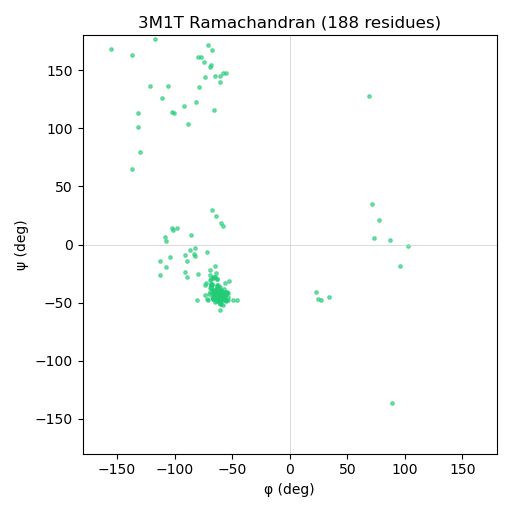1 157 ? 35.776 7.772 11.709 1.00 8.11 156 SER A CA 1
ATOM 1240 C C . SER A 1 157 ? 34.937 6.529 11.694 1.00 8.43 156 SER A C 1
ATOM 1241 O O . SER A 1 157 ? 33.712 6.590 11.801 1.00 9.49 156 SER A O 1
ATOM 1244 N N . ALA A 1 158 ? 35.581 5.370 11.640 1.00 8.96 157 ALA A N 1
ATOM 1245 C CA . ALA A 1 158 ? 34.819 4.123 11.694 1.00 9.09 157 ALA A CA 1
ATOM 1246 C C . ALA A 1 158 ? 34.108 3.961 13.049 1.00 7.37 157 ALA A C 1
ATOM 1247 O O . ALA A 1 158 ? 32.931 3.549 13.096 1.00 8.04 157 ALA A O 1
ATOM 1249 N N . ALA A 1 159 ? 34.808 4.311 14.131 1.00 6.58 158 ALA A N 1
ATOM 1250 C CA . ALA A 1 159 ? 34.225 4.237 15.499 1.00 6.14 158 ALA A CA 1
ATOM 1251 C C . ALA A 1 159 ? 33.054 5.238 15.635 1.00 5.98 158 ALA A C 1
ATOM 1252 O O . ALA A 1 159 ? 32.015 4.932 16.202 1.00 7.28 158 ALA A O 1
ATOM 1254 N N . VAL A 1 160 ? 33.275 6.433 15.071 1.00 9.15 159 VAL A N 1
ATOM 1255 C CA . VAL A 1 160 ? 32.249 7.449 15.073 1.00 9.76 159 VAL A CA 1
ATOM 1256 C C . VAL A 1 160 ? 31.007 7.020 14.316 1.00 9.56 159 VAL A C 1
ATOM 1257 O O . VAL A 1 160 ? 29.861 7.256 14.741 1.00 9.53 159 VAL A O 1
ATOM 1261 N N . ALA A 1 161 ? 31.192 6.260 13.246 1.00 9.82 160 ALA A N 1
ATOM 1262 C CA . ALA A 1 161 ? 30.069 5.723 12.494 1.00 10.32 160 ALA A CA 1
ATOM 1263 C C . ALA A 1 161 ? 29.214 4.725 13.325 1.00 8.71 160 ALA A C 1
ATOM 1264 O O . ALA A 1 161 ? 28.024 4.529 13.072 1.00 12.77 160 ALA A O 1
ATOM 1266 N N . ASP A 1 162 ? 29.845 4.113 14.330 1.00 8.66 161 ASP A N 1
ATOM 1267 C CA . ASP A 1 162 ? 29.224 3.213 15.271 1.00 9.75 161 ASP A CA 1
ATOM 1268 C C . ASP A 1 162 ? 28.843 3.897 16.586 1.00 9.32 161 ASP A C 1
ATOM 1269 O O . ASP A 1 162 ? 28.525 3.238 17.560 1.00 9.54 161 ASP A O 1
ATOM 1274 N N . GLY A 1 163 ? 28.845 5.226 16.581 1.00 9.21 162 GLY A N 1
ATOM 1275 C CA . GLY A 1 163 ? 28.309 5.977 17.700 1.00 10.02 162 GLY A CA 1
ATOM 1276 C C . GLY A 1 163 ? 29.316 6.588 18.659 1.00 9.15 162 GLY A C 1
ATOM 1277 O O . GLY A 1 163 ? 28.917 7.239 19.626 1.00 11.04 162 GLY A O 1
ATOM 1278 N N . ALA A 1 164 ? 30.622 6.409 18.467 1.00 9.12 163 ALA A N 1
ATOM 1279 C CA . ALA A 1 164 ? 31.583 6.950 19.400 1.00 8.05 163 ALA A CA 1
ATOM 1280 C C . ALA A 1 164 ? 31.685 8.468 19.188 1.00 9.82 163 ALA A C 1
ATOM 1281 O O . ALA A 1 164 ? 31.366 8.959 18.113 1.00 10.55 163 ALA A O 1
ATOM 1283 N N . ASP A 1 165 ? 32.130 9.170 20.223 1.00 9.95 164 ASP A N 1
ATOM 1284 C CA . ASP A 1 165 ? 32.372 10.612 20.141 1.00 11.26 164 ASP A CA 1
ATOM 1285 C C . ASP A 1 165 ? 33.709 10.861 19.516 1.00 9.67 164 ASP A C 1
ATOM 1286 O O . ASP A 1 165 ? 34.732 10.394 20.014 1.00 10.64 164 ASP A O 1
ATOM 1291 N N . ARG A 1 166 ? 33.744 11.611 18.420 1.00 10.96 165 ARG A N 1
ATOM 1292 C CA . ARG A 1 166 ? 34.993 11.877 17.701 1.00 10.75 165 ARG A CA 1
ATOM 1293 C C . ARG A 1 166 ? 36.090 12.497 18.580 1.00 11.02 165 ARG A C 1
ATOM 1294 O O . ARG A 1 166 ? 37.252 12.073 18.555 1.00 10.97 165 ARG A O 1
ATOM 1302 N N . ASN A 1 167 ? 35.730 13.531 19.342 1.00 13.01 166 ASN A N 1
ATOM 1303 C CA . ASN A 1 167 ? 36.724 14.251 20.170 1.00 13.32 166 ASN A CA 1
ATOM 1304 C C . ASN A 1 167 ? 37.302 13.377 21.259 1.00 12.12 166 ASN A C 1
ATOM 1305 O O . ASN A 1 167 ? 38.503 13.362 21.456 1.00 12.37 166 ASN A O 1
ATOM 1310 N N . LEU A 1 168 ? 36.454 12.553 21.878 1.00 11.46 167 LEU A N 1
ATOM 1311 C CA . LEU A 1 168 ? 36.933 11.613 22.871 1.00 11.52 167 LEU A CA 1
ATOM 1312 C C . LEU A 1 168 ? 37.815 10.541 22.251 1.00 10.26 167 LEU A C 1
ATOM 1313 O O . LEU A 1 168 ? 38.833 10.164 22.829 1.00 9.39 167 LEU A O 1
ATOM 1326 N N . GLU A 1 170 ? 39.708 10.914 19.573 1.00 8.80 169 GLU A N 1
ATOM 1327 C CA . GLU A 1 170 ? 40.965 11.563 19.310 1.00 9.56 169 GLU A CA 1
ATOM 1328 C C . GLU A 1 170 ? 41.839 11.625 20.573 1.00 8.85 169 GLU A C 1
ATOM 1329 O O . GLU A 1 170 ? 43.023 11.278 20.522 1.00 9.31 169 GLU A O 1
ATOM 1335 N N . LYS A 1 171 ? 41.265 12.053 21.696 1.00 9.07 170 LYS A N 1
ATOM 1336 C CA . LYS A 1 171 ? 42.029 12.002 22.937 1.00 11.08 170 LYS A CA 1
ATOM 1337 C C . LYS A 1 171 ? 42.577 10.662 23.308 1.00 10.19 170 LYS A C 1
ATOM 1338 O O . LYS A 1 171 ? 43.715 10.529 23.699 1.00 11.03 170 LYS A O 1
ATOM 1344 N N . GLU A 1 172 ? 41.770 9.618 23.132 1.00 8.64 171 GLU A N 1
ATOM 1345 C CA . GLU A 1 172 ? 42.226 8.308 23.426 1.00 9.15 171 GLU A CA 1
ATOM 1346 C C . GLU A 1 172 ? 43.381 7.899 22.594 1.00 8.54 171 GLU A C 1
ATOM 1347 O O . GLU A 1 172 ? 44.318 7.343 23.158 1.00 11.37 171 GLU A O 1
ATOM 1353 N N . LEU A 1 173 ? 43.322 8.063 21.259 1.00 8.52 172 LEU A N 1
ATOM 1354 C CA . LEU A 1 173 ? 44.318 7.494 20.386 1.00 9.04 172 LEU A CA 1
ATOM 1355 C C . LEU A 1 173 ? 45.509 8.430 20.107 1.00 9.63 172 LEU A C 1
ATOM 1356 O O . LEU A 1 173 ? 46.574 7.956 19.750 1.00 12.21 172 LEU A O 1
ATOM 1361 N N . LEU A 1 174 ? 45.305 9.723 20.249 1.00 10.25 173 LEU A N 1
ATOM 1362 C CA . LEU A 1 174 ? 46.317 10.737 19.953 1.00 10.39 173 LEU A CA 1
ATOM 1363 C C . LEU A 1 174 ? 46.805 11.484 21.187 1.00 11.40 173 LEU A C 1
ATOM 1364 O O . LEU A 1 174 ? 47.891 12.048 21.132 1.00 13.00 173 LEU A O 1
ATOM 1369 N N . GLY A 1 175 ? 45.992 11.570 22.227 1.00 10.03 174 GLY A N 1
ATOM 1370 C CA . GLY A 1 175 ? 46.315 12.320 23.426 1.00 10.70 174 GLY A CA 1
ATOM 1371 C C . GLY A 1 175 ? 45.917 13.793 23.338 1.00 10.25 174 GLY A C 1
ATOM 1372 O O . GLY A 1 175 ? 46.200 14.584 24.281 1.00 11.74 174 GLY A O 1
ATOM 1373 N N . TYR A 1 176 ? 45.269 14.202 22.247 1.00 9.88 175 TYR A N 1
ATOM 1374 C CA . TYR A 1 176 ? 44.725 15.535 22.093 1.00 9.81 175 TYR A CA 1
ATOM 1375 C C . TYR A 1 176 ? 43.592 15.439 21.099 1.00 10.87 175 TYR A C 1
ATOM 1376 O O . TYR A 1 176 ? 43.456 14.371 20.444 1.00 11.21 175 TYR A O 1
ATOM 1385 N N . ASP A 1 177 ? 42.785 16.495 20.972 1.00 9.71 176 ASP A N 1
ATOM 1386 C CA . ASP A 1 177 ? 41.700 16.489 19.988 1.00 11.36 176 ASP A CA 1
ATOM 1387 C C . ASP A 1 177 ? 41.862 17.565 18.922 1.00 10.82 176 ASP A C 1
ATOM 1388 O O . ASP A 1 177 ? 42.862 18.330 18.897 1.00 10.92 176 ASP A O 1
ATOM 1393 N N . ASN A 1 178 ? 40.927 17.540 17.981 1.00 9.71 177 ASN A N 1
ATOM 1394 C CA . ASN A 1 178 ? 41.051 18.430 16.817 1.00 10.99 177 ASN A CA 1
ATOM 1395 C C . ASN A 1 178 ? 40.967 19.939 17.181 1.00 9.73 177 ASN A C 1
ATOM 1396 O O . ASN A 1 178 ? 41.570 20.778 16.490 1.00 10.36 177 ASN A O 1
ATOM 1401 N N . ALA A 1 179 ? 40.276 20.263 18.255 1.00 9.17 178 ALA A N 1
ATOM 1402 C CA . ALA A 1 179 ? 40.146 21.626 18.715 1.00 9.53 178 ALA A CA 1
ATOM 1403 C C . ALA A 1 179 ? 41.508 22.087 19.266 1.00 9.65 178 ALA A C 1
ATOM 1404 O O . ALA A 1 179 ? 41.974 23.225 19.008 1.00 10.20 178 ALA A O 1
ATOM 1406 N N . GLU A 1 180 ? 42.164 21.212 20.019 1.00 9.12 179 GLU A N 1
ATOM 1407 C CA . GLU A 1 180 ? 43.454 21.517 20.639 1.00 10.08 179 GLU A CA 1
ATOM 1408 C C . GLU A 1 180 ? 44.536 21.702 19.572 1.00 9.85 179 GLU A C 1
ATOM 1409 O O . GLU A 1 180 ? 45.344 22.666 19.629 1.00 9.26 179 GLU A O 1
ATOM 1415 N N . ILE A 1 181 ? 44.609 20.803 18.572 1.00 8.36 180 ILE A N 1
ATOM 1416 C CA . ILE A 1 181 ? 45.641 20.923 17.556 1.00 8.07 180 ILE A CA 1
ATOM 1417 C C . ILE A 1 181 ? 45.331 22.093 16.612 1.00 8.68 180 ILE A C 1
ATOM 1418 O O . ILE A 1 181 ? 46.274 22.755 16.173 1.00 8.61 180 ILE A O 1
ATOM 1423 N N . GLY A 1 182 ? 44.068 22.385 16.340 1.00 7.51 181 GLY A N 1
ATOM 1424 C CA . GLY A 1 182 ? 43.698 23.584 15.595 1.00 8.76 181 GLY A CA 1
ATOM 1425 C C . GLY A 1 182 ? 44.109 24.851 16.348 1.00 8.00 181 GLY A C 1
ATOM 1426 O O . GLY A 1 182 ? 44.605 25.819 15.737 1.00 9.55 181 GLY A O 1
ATOM 1427 N N . ALA A 1 183 ? 43.943 24.832 17.649 1.00 8.09 182 ALA A N 1
ATOM 1428 C CA . ALA A 1 183 ? 44.379 25.956 18.462 1.00 8.87 182 ALA A CA 1
ATOM 1429 C C . ALA A 1 183 ? 45.907 26.109 18.432 1.00 9.22 182 ALA A C 1
ATOM 1430 O O . ALA A 1 183 ? 46.456 27.223 18.346 1.00 9.60 182 ALA A O 1
ATOM 1432 N N . LEU A 1 184 ? 46.578 24.974 18.544 1.00 7.83 183 LEU A N 1
ATOM 1433 C CA . LEU A 1 184 ? 48.057 24.959 18.477 1.00 8.12 183 LEU A CA 1
ATOM 1434 C C . LEU A 1 184 ? 48.540 25.509 17.170 1.00 8.76 183 LEU A C 1
ATOM 1435 O O . LEU A 1 184 ? 49.528 26.275 17.179 1.00 8.99 183 LEU A O 1
ATOM 1440 N N . LEU A 1 185 ? 47.898 25.169 16.063 1.00 8.53 184 LEU A N 1
ATOM 1441 C CA . LEU A 1 185 ? 48.249 25.717 14.723 1.00 8.82 184 LEU A CA 1
ATOM 1442 C C . LEU A 1 185 ? 48.065 27.240 14.761 1.00 9.58 184 LEU A C 1
ATOM 1443 O O . LEU A 1 185 ? 48.952 27.986 14.310 1.00 9.46 184 LEU A O 1
ATOM 1448 N N . ALA A 1 186 ? 46.904 27.687 15.216 1.00 9.12 185 ALA A N 1
ATOM 1449 C CA . ALA A 1 186 ? 46.628 29.138 15.257 1.00 9.41 185 ALA A CA 1
ATOM 1450 C C . ALA A 1 186 ? 47.674 29.835 16.084 1.00 9.79 185 ALA A C 1
ATOM 1451 O O . ALA A 1 186 ? 48.124 30.925 15.717 1.00 10.25 185 ALA A O 1
ATOM 1453 N N . GLN A 1 187 ? 48.072 29.263 17.193 1.00 9.92 186 GLN A N 1
ATOM 1454 C CA . GLN A 1 187 ? 49.097 29.827 18.045 1.00 10.00 186 GLN A CA 1
ATOM 1455 C C . GLN A 1 187 ? 50.436 29.885 17.279 1.00 9.85 186 GLN A C 1
ATOM 1456 O O . GLN A 1 187 ? 51.143 30.917 17.272 1.00 10.17 186 GLN A O 1
ATOM 1462 N N . SER A 1 188 ? 50.782 28.787 16.606 1.00 9.41 187 SER A N 1
ATOM 1463 C CA . SER A 1 188 ? 52.037 28.737 15.867 1.00 9.88 187 SER A CA 1
ATOM 1464 C C . SER A 1 188 ? 52.089 29.760 14.733 1.00 10.46 187 SER A C 1
ATOM 1465 O O . SER A 1 188 ? 53.170 30.297 14.392 1.00 11.11 187 SER A O 1
ATOM 1468 N N . TRP A 1 189 ? 50.947 30.008 14.114 1.00 9.20 188 TRP A N 1
ATOM 1469 C CA . TRP A 1 189 ? 50.801 30.935 13.017 1.00 9.63 188 TRP A CA 1
ATOM 1470 C C . TRP A 1 189 ? 50.578 32.390 13.498 1.00 9.13 188 TRP A C 1
ATOM 1471 O O . TRP A 1 189 ? 50.335 33.258 12.682 1.00 11.19 188 TRP A O 1
ATOM 1482 N N . LYS A 1 190 ? 50.728 32.586 14.775 1.00 9.24 189 LYS A N 1
ATOM 1483 C CA . LYS A 1 190 ? 50.847 33.911 15.415 1.00 8.41 189 LYS A CA 1
ATOM 1484 C C . LYS A 1 190 ? 49.543 34.685 15.418 1.00 10.16 189 LYS A C 1
ATOM 1485 O O . LYS A 1 190 ? 49.518 35.942 15.409 1.00 11.49 189 LYS A O 1
ATOM 1491 N N . PHE A 1 191 ? 48.416 33.939 15.564 1.00 8.86 190 PHE A N 1
ATOM 1492 C CA . PHE A 1 191 ? 47.147 34.555 15.878 1.00 8.80 190 PHE A CA 1
ATOM 1493 C C . PHE A 1 191 ? 47.057 34.864 17.365 1.00 8.97 190 PHE A C 1
ATOM 1494 O O . PHE A 1 191 ? 47.825 34.349 18.174 1.00 9.58 190 PHE A O 1
ATOM 1502 N N . THR A 1 192 ? 46.145 35.741 17.735 1.00 9.77 191 THR A N 1
ATOM 1503 C CA . THR A 1 192 ? 46.078 36.178 19.150 1.00 10.25 191 THR A CA 1
ATOM 1504 C C . THR A 1 192 ? 45.638 35.119 20.098 1.00 9.29 191 THR A C 1
ATOM 1505 O O . THR A 1 192 ? 44.868 34.201 19.749 1.00 9.95 191 THR A O 1
ATOM 1509 N N . PRO A 1 193 ? 46.043 35.250 21.368 1.00 10.71 192 PRO A N 1
ATOM 1510 C CA . PRO A 1 193 ? 45.580 34.319 22.373 1.00 9.08 192 PRO A CA 1
ATOM 1511 C C . PRO A 1 193 ? 44.052 34.208 22.509 1.00 8.41 192 PRO A C 1
ATOM 1512 O O . PRO A 1 193 ? 43.545 33.113 22.713 1.00 9.25 192 PRO A O 1
ATOM 1516 N N . HIS A 1 194 ? 43.327 35.293 22.289 1.00 9.86 193 HIS A N 1
ATOM 1517 C CA . HIS A 1 194 ? 41.880 35.196 22.287 1.00 11.00 193 HIS A CA 1
ATOM 1518 C C . HIS A 1 194 ? 41.350 34.207 21.247 1.00 9.45 193 HIS A C 1
ATOM 1519 O O . HIS A 1 194 ? 40.456 33.407 21.513 1.00 9.62 193 HIS A O 1
ATOM 1526 N N . LEU A 1 195 ? 41.886 34.315 20.038 1.00 9.72 194 LEU A N 1
ATOM 1527 C CA . LEU A 1 195 ? 41.513 33.429 18.961 1.00 9.67 194 LEU A CA 1
ATOM 1528 C C . LEU A 1 195 ? 41.836 31.995 19.323 1.00 9.31 194 LEU A C 1
ATOM 1529 O O . LEU A 1 195 ? 41.054 31.055 19.111 1.00 9.56 194 LEU A O 1
ATOM 1534 N N . VAL A 1 196 ? 43.081 31.768 19.770 1.00 8.60 195 VAL A N 1
ATOM 1535 C CA . VAL A 1 196 ? 43.551 30.431 20.152 1.00 8.01 195 VAL A CA 1
ATOM 1536 C C . VAL A 1 196 ? 42.601 29.791 21.191 1.00 8.60 195 VAL A C 1
ATOM 1537 O O . VAL A 1 196 ? 42.186 28.641 21.008 1.00 9.69 195 VAL A O 1
ATOM 1541 N N . LYS A 1 197 ? 42.255 30.546 22.212 1.00 9.52 196 LYS A N 1
ATOM 1542 C CA . LYS A 1 197 ? 41.399 30.006 23.296 1.00 8.97 196 LYS A CA 1
ATOM 1543 C C . LYS A 1 197 ? 39.986 29.733 22.762 1.00 9.21 196 LYS A C 1
ATOM 1544 O O . LYS A 1 197 ? 39.367 28.716 23.149 1.00 9.09 196 LYS A O 1
ATOM 1550 N N . GLY A 1 198 ? 39.519 30.557 21.833 1.00 10.52 197 GLY A N 1
ATOM 1551 C CA . GLY A 1 198 ? 38.173 30.310 21.206 1.00 10.68 197 GLY A CA 1
ATOM 1552 C C . GLY A 1 198 ? 38.151 28.986 20.500 1.00 10.15 197 GLY A C 1
ATOM 1553 O O . GLY A 1 198 ? 37.263 28.165 20.723 1.00 10.04 197 GLY A O 1
ATOM 1554 N N . ILE A 1 199 ? 39.173 28.737 19.673 1.00 8.88 198 ILE A N 1
ATOM 1555 C CA . ILE A 1 199 ? 39.310 27.482 18.957 1.00 9.81 198 ILE A CA 1
ATOM 1556 C C . ILE A 1 199 ? 39.391 26.302 19.937 1.00 10.47 198 ILE A C 1
ATOM 1557 O O . ILE A 1 199 ? 38.723 25.283 19.765 1.00 9.66 198 ILE A O 1
ATOM 1562 N N . GLN A 1 200 ? 40.252 26.427 20.946 1.00 10.53 199 GLN A N 1
ATOM 1563 C CA . GLN A 1 200 ? 40.516 25.385 21.916 1.00 9.70 199 GLN A CA 1
ATOM 1564 C C . GLN A 1 200 ? 39.240 24.882 22.615 1.00 10.76 199 GLN A C 1
ATOM 1565 O O . GLN A 1 200 ? 39.066 23.680 22.766 1.00 10.87 199 GLN A O 1
ATOM 1571 N N . PHE A 1 201 ? 38.362 25.822 22.982 1.00 10.48 200 PHE A N 1
ATOM 1572 C CA . PHE A 1 201 ? 37.202 25.454 23.802 1.00 11.23 200 PHE A CA 1
ATOM 1573 C C . PHE A 1 201 ? 35.918 25.335 23.013 1.00 11.55 200 PHE A C 1
ATOM 1574 O O . PHE A 1 201 ? 34.851 25.206 23.607 1.00 11.81 200 PHE A O 1
ATOM 1582 N N . GLN A 1 202 ? 35.989 25.309 21.674 1.00 9.83 201 GLN A N 1
ATOM 1583 C CA . GLN A 1 202 ? 34.778 25.296 20.855 1.00 10.02 201 GLN A CA 1
ATOM 1584 C C . GLN A 1 202 ? 33.752 24.177 21.206 1.00 11.31 201 GLN A C 1
ATOM 1585 O O . GLN A 1 202 ? 32.583 24.326 20.873 1.00 13.00 201 GLN A O 1
ATOM 1591 N N . ASN A 1 203 ? 34.243 23.037 21.665 1.00 11.78 202 ASN A N 1
ATOM 1592 C CA . ASN A 1 203 ? 33.356 21.874 21.973 1.00 12.96 202 ASN A CA 1
ATOM 1593 C C . ASN A 1 203 ? 32.931 21.790 23.421 1.00 13.66 202 ASN A C 1
ATOM 1594 O O . ASN A 1 203 ? 32.026 20.965 23.730 1.00 15.35 202 ASN A O 1
ATOM 1599 N N A HIS A 1 204 ? 33.493 22.664 24.256 0.50 13.16 203 HIS A N 1
ATOM 1600 N N B HIS A 1 204 ? 33.563 22.530 24.311 0.50 14.10 203 HIS A N 1
ATOM 1601 C CA A HIS A 1 204 ? 33.232 22.727 25.690 0.50 13.07 203 HIS A CA 1
ATOM 1602 C CA B HIS A 1 204 ? 33.088 22.626 25.671 0.50 14.71 203 HIS A CA 1
ATOM 1603 C C A HIS A 1 204 ? 33.331 24.104 26.237 0.50 12.82 203 HIS A C 1
ATOM 1604 C C B HIS A 1 204 ? 33.289 24.011 26.221 0.50 13.70 203 HIS A C 1
ATOM 1605 O O A HIS A 1 204 ? 34.078 24.361 27.172 0.50 13.50 203 HIS A O 1
ATOM 1606 O O B HIS A 1 204 ? 34.083 24.182 27.128 0.50 14.25 203 HIS A O 1
ATOM 1619 N N . PRO A 1 205 ? 32.536 25.013 25.699 1.00 12.63 204 PRO A N 1
ATOM 1620 C CA . PRO A 1 205 ? 32.729 26.402 26.132 1.00 12.16 204 PRO A CA 1
ATOM 1621 C C . PRO A 1 205 ? 32.494 26.674 27.607 1.00 12.29 204 PRO A C 1
ATOM 1622 O O . PRO A 1 205 ? 33.182 27.504 28.208 1.00 12.27 204 PRO A O 1
ATOM 1626 N N . LYS A 1 206 ? 31.531 25.945 28.222 1.00 11.31 205 LYS A N 1
ATOM 1627 C CA . LYS A 1 206 ? 31.271 26.213 29.604 1.00 13.22 205 LYS A CA 1
ATOM 1628 C C . LYS A 1 206 ? 32.385 25.719 30.545 1.00 15.06 205 LYS A C 1
ATOM 1629 O O . LYS A 1 206 ? 32.359 26.085 31.714 1.00 16.50 205 LYS A O 1
ATOM 1635 N N A SER A 1 207 ? 33.334 24.922 30.052 0.50 14.88 206 SER A N 1
ATOM 1636 N N B SER A 1 207 ? 33.310 24.891 30.046 0.50 14.88 206 SER A N 1
ATOM 1637 C CA A SER A 1 207 ? 34.459 24.458 30.884 0.50 15.44 206 SER A CA 1
ATOM 1638 C CA B SER A 1 207 ? 34.469 24.441 30.839 0.50 15.54 206 SER A CA 1
ATOM 1639 C C A SER A 1 207 ? 35.673 25.389 30.915 0.50 15.99 206 SER A C 1
ATOM 1640 C C B SER A 1 207 ? 35.523 25.530 31.066 0.50 15.81 206 SER A C 1
ATOM 1641 O O A SER A 1 207 ? 36.664 25.092 31.605 0.50 15.21 206 SER A O 1
ATOM 1642 O O B SER A 1 207 ? 36.228 25.511 32.070 0.50 15.07 206 SER A O 1
ATOM 1647 N N . ALA A 1 208 ? 35.641 26.471 30.128 1.00 15.18 207 ALA A N 1
ATOM 1648 C CA . ALA A 1 208 ? 36.704 27.463 30.142 1.00 13.92 207 ALA A CA 1
ATOM 1649 C C . ALA A 1 208 ? 36.639 28.369 31.357 1.00 13.78 207 ALA A C 1
ATOM 1650 O O . ALA A 1 208 ? 35.562 28.850 31.725 1.00 14.09 207 ALA A O 1
ATOM 1652 N N . GLU A 1 209 ? 37.777 28.619 31.998 1.00 13.71 208 GLU A N 1
ATOM 1653 C CA . GLU A 1 209 ? 37.842 29.500 33.152 1.00 14.45 208 GLU A CA 1
ATOM 1654 C C . GLU A 1 209 ? 38.976 30.474 32.992 1.00 14.74 208 GLU A C 1
ATOM 1655 O O . GLU A 1 209 ? 40.150 30.054 32.949 1.00 16.34 208 GLU A O 1
ATOM 1661 N N . PRO A 1 210 ? 38.696 31.770 32.841 1.00 13.40 209 PRO A N 1
ATOM 1662 C CA . PRO A 1 210 ? 37.350 32.350 32.658 1.00 13.25 209 PRO A CA 1
ATOM 1663 C C . PRO A 1 210 ? 36.742 31.947 31.331 1.00 12.57 209 PRO A C 1
ATOM 1664 O O . PRO A 1 210 ? 37.421 31.422 30.441 1.00 11.27 209 PRO A O 1
ATOM 1668 N N . TYR A 1 211 ? 35.434 32.204 31.215 1.00 12.13 210 TYR A N 1
ATOM 1669 C CA . TYR A 1 211 ? 34.732 31.902 29.989 1.00 11.32 210 TYR A CA 1
ATOM 1670 C C . TYR A 1 211 ? 35.258 32.634 28.789 1.00 10.82 210 TYR A C 1
ATOM 1671 O O . TYR A 1 211 ? 35.612 33.813 28.863 1.00 12.44 210 TYR A O 1
ATOM 1680 N N . SER A 1 212 ? 35.325 31.926 27.666 1.00 11.12 211 SER A N 1
ATOM 1681 C CA . SER A 1 212 ? 35.687 32.508 26.363 1.00 11.13 211 SER A CA 1
ATOM 1682 C C . SER A 1 212 ? 34.413 32.738 25.546 1.00 11.43 211 SER A C 1
ATOM 1683 O O . SER A 1 212 ? 33.755 31.777 25.109 1.00 11.02 211 SER A O 1
ATOM 1686 N N . LYS A 1 213 ? 34.110 34.009 25.308 1.00 12.15 212 LYS A N 1
ATOM 1687 C CA . LYS A 1 213 ? 32.972 34.314 24.414 1.00 10.86 212 LYS A CA 1
ATOM 1688 C C . LYS A 1 213 ? 33.151 33.749 23.005 1.00 11.23 212 LYS A C 1
ATOM 1689 O O . LYS A 1 213 ? 32.206 33.255 22.403 1.00 10.51 212 LYS A O 1
ATOM 1695 N N . LEU A 1 214 ? 34.380 33.811 22.483 1.00 10.19 213 LEU A N 1
ATOM 1696 C CA . LEU A 1 214 ? 34.614 33.249 21.170 1.00 9.82 213 LEU A CA 1
ATOM 1697 C C . LEU A 1 214 ? 34.330 31.755 21.092 1.00 8.90 213 LEU A C 1
ATOM 1698 O O . LEU A 1 214 ? 33.753 31.303 20.112 1.00 10.30 213 LEU A O 1
ATOM 1703 N N . ALA A 1 215 ? 34.705 30.990 22.109 1.00 9.14 214 ALA A N 1
ATOM 1704 C CA . ALA A 1 215 ? 34.411 29.574 22.137 1.00 8.88 214 ALA A CA 1
ATOM 1705 C C . ALA A 1 215 ? 32.898 29.355 22.189 1.00 8.23 214 ALA A C 1
ATOM 1706 O O . ALA A 1 215 ? 32.428 28.471 21.513 1.00 9.37 214 ALA A O 1
ATOM 1708 N N . GLY A 1 216 ? 32.217 30.181 22.949 1.00 9.73 215 GLY A N 1
ATOM 1709 C CA . GLY A 1 216 ? 30.740 30.085 23.038 1.00 9.85 215 GLY A CA 1
ATOM 1710 C C . GLY A 1 216 ? 30.117 30.376 21.692 1.00 9.95 215 GLY A C 1
ATOM 1711 O O . GLY A 1 216 ? 29.169 29.689 21.255 1.00 10.03 215 GLY A O 1
ATOM 1720 N N . LEU A 1 218 ? 31.584 30.026 18.726 1.00 10.75 217 LEU A N 1
ATOM 1721 C CA . LEU A 1 218 ? 31.862 28.898 17.867 1.00 10.47 217 LEU A CA 1
ATOM 1722 C C . LEU A 1 218 ? 30.897 27.753 18.141 1.00 10.79 217 LEU A C 1
ATOM 1723 O O . LEU A 1 218 ? 30.319 27.149 17.207 1.00 11.09 217 LEU A O 1
ATOM 1728 N N . ALA A 1 219 ? 30.705 27.448 19.411 1.00 10.04 218 ALA A N 1
ATOM 1729 C CA . ALA A 1 219 ? 29.819 26.314 19.762 1.00 10.56 218 ALA A CA 1
ATOM 1730 C C . ALA A 1 219 ? 28.410 26.520 19.183 1.00 10.09 218 ALA A C 1
ATOM 1731 O O . ALA A 1 219 ? 27.820 25.600 18.572 1.00 11.34 218 ALA A O 1
ATOM 1741 N N . ALA A 1 221 ? 27.465 28.719 16.732 1.00 9.17 220 ALA A N 1
ATOM 1742 C CA . ALA A 1 221 ? 27.510 28.867 15.274 1.00 10.13 220 ALA A CA 1
ATOM 1743 C C . ALA A 1 221 ? 27.645 27.492 14.604 1.00 10.16 220 ALA A C 1
ATOM 1744 O O . ALA A 1 221 ? 27.007 27.212 13.579 1.00 9.82 220 ALA A O 1
ATOM 1746 N N . LYS A 1 222 ? 28.474 26.611 15.182 1.00 10.96 221 LYS A N 1
ATOM 1747 C CA . LYS A 1 222 ? 28.633 25.266 14.635 1.00 10.76 221 LYS A CA 1
ATOM 1748 C C . LYS A 1 222 ? 27.344 24.450 14.637 1.00 11.95 221 LYS A C 1
ATOM 1749 O O . LYS A 1 222 ? 27.066 23.736 13.691 1.00 10.71 221 LYS A O 1
ATOM 1755 N N . GLN A 1 223 ? 26.629 24.553 15.746 1.00 11.09 222 GLN A N 1
ATOM 1756 C CA . GLN A 1 223 ? 25.355 23.839 15.909 1.00 11.27 222 GLN A CA 1
ATOM 1757 C C . GLN A 1 223 ? 24.324 24.390 14.952 1.00 10.87 222 GLN A C 1
ATOM 1758 O O . GLN A 1 223 ? 23.583 23.610 14.321 1.00 11.72 222 GLN A O 1
ATOM 1764 N N . ILE A 1 224 ? 24.301 25.702 14.761 1.00 9.72 223 ILE A N 1
ATOM 1765 C CA . ILE A 1 224 ? 23.359 26.344 13.850 1.00 9.47 223 ILE A CA 1
ATOM 1766 C C . ILE A 1 224 ? 23.637 25.876 12.435 1.00 10.82 223 ILE A C 1
ATOM 1767 O O . ILE A 1 224 ? 22.734 25.478 11.684 1.00 12.70 223 ILE A O 1
ATOM 1772 N N . ALA A 1 225 ? 24.929 25.879 12.076 1.00 10.35 224 ALA A N 1
ATOM 1773 C CA . ALA A 1 225 ? 25.315 25.490 10.721 1.00 10.56 224 ALA A CA 1
ATOM 1774 C C . ALA A 1 225 ? 24.989 24.023 10.490 1.00 12.06 224 ALA A C 1
ATOM 1775 O O . ALA A 1 225 ? 24.532 23.672 9.411 1.00 14.50 224 ALA A O 1
ATOM 1777 N N . ALA A 1 226 ? 25.286 23.181 11.475 1.00 13.27 225 ALA A N 1
ATOM 1778 C CA . ALA A 1 226 ? 25.139 21.727 11.324 1.00 14.43 225 ALA A CA 1
ATOM 1779 C C . ALA A 1 226 ? 23.693 21.295 11.197 1.00 15.62 225 ALA A C 1
ATOM 1780 O O . ALA A 1 226 ? 23.321 20.391 10.415 1.00 17.70 225 ALA A O 1
ATOM 1782 N N . ASP A 1 227 ? 22.848 21.899 12.008 1.00 16.43 226 ASP A N 1
ATOM 1783 C CA . ASP A 1 227 ? 21.496 21.370 12.173 1.00 15.23 226 ASP A CA 1
ATOM 1784 C C . ASP A 1 227 ? 20.438 22.226 11.513 1.00 15.19 226 ASP A C 1
ATOM 1785 O O . ASP A 1 227 ? 19.242 21.884 11.604 1.00 15.73 226 ASP A O 1
ATOM 1790 N N . TRP A 1 228 ? 20.812 23.284 10.820 1.00 14.21 227 TRP A N 1
ATOM 1791 C CA . TRP A 1 228 ? 19.850 24.217 10.232 1.00 15.24 227 TRP A CA 1
ATOM 1792 C C . TRP A 1 228 ? 18.750 23.491 9.444 1.00 16.32 227 TRP A C 1
ATOM 1793 O O . TRP A 1 228 ? 17.556 23.799 9.569 1.00 14.68 227 TRP A O 1
ATOM 180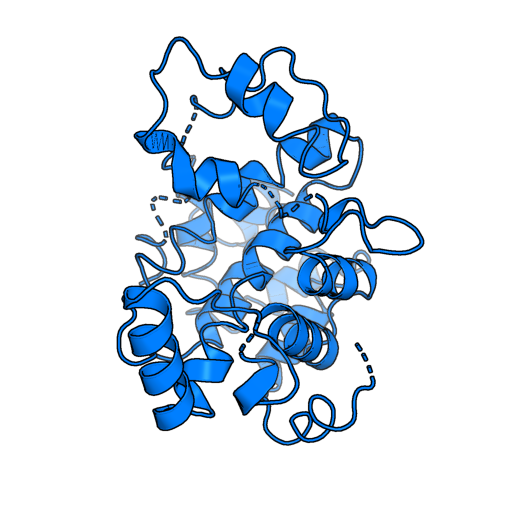4 N N . ASP A 1 229 ? 19.173 22.555 8.598 1.00 18.05 228 ASP A N 1
ATOM 1805 C CA . ASP A 1 229 ? 18.213 21.853 7.748 1.00 19.48 228 ASP A CA 1
ATOM 1806 C C . ASP A 1 229 ? 17.316 20.856 8.447 1.00 19.57 228 ASP A C 1
ATOM 1807 O O . ASP A 1 229 ? 16.401 20.313 7.805 1.00 20.68 228 ASP A O 1
ATOM 1812 N N . LYS A 1 230 ? 17.542 20.594 9.724 1.00 19.21 229 LYS A N 1
ATOM 1813 C CA . LYS A 1 230 ? 16.747 19.692 10.497 1.00 20.49 229 LYS A CA 1
ATOM 1814 C C . LYS A 1 230 ? 15.586 20.424 11.207 1.00 19.81 229 LYS A C 1
ATOM 1815 O O . LYS A 1 230 ? 14.678 19.777 11.736 1.00 20.40 229 LYS A O 1
ATOM 1821 N N . ILE A 1 231 ? 15.583 21.761 11.178 1.00 18.57 230 ILE A N 1
ATOM 1822 C CA . ILE A 1 231 ? 14.628 22.542 12.004 1.00 18.02 230 ILE A CA 1
ATOM 1823 C C . ILE A 1 231 ? 13.584 23.235 11.125 1.00 16.44 230 ILE A C 1
ATOM 1824 O O . ILE A 1 231 ? 13.929 23.993 10.243 1.00 16.25 230 ILE A O 1
ATOM 1829 N N . PRO A 1 232 ? 12.285 23.023 11.394 1.00 15.88 231 PRO A N 1
ATOM 1830 C CA . PRO A 1 232 ? 11.310 23.737 10.576 1.00 15.25 231 PRO A CA 1
ATOM 1831 C C . PRO A 1 232 ? 11.534 25.250 10.597 1.00 14.17 231 PRO A C 1
ATOM 1832 O O . PRO A 1 232 ? 11.926 25.795 11.643 1.00 13.18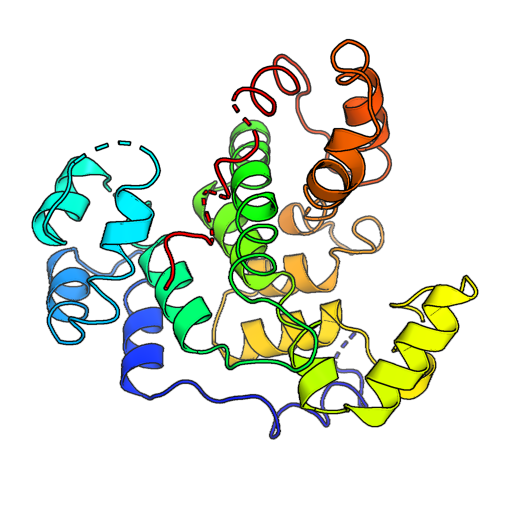 231 PRO A O 1
ATOM 1836 N N . ASP A 1 233 ? 11.224 25.913 9.485 1.00 13.94 232 ASP A N 1
ATOM 1837 C CA . ASP A 1 233 ? 11.512 27.336 9.322 1.00 14.39 232 ASP A CA 1
ATOM 1838 C C . ASP A 1 233 ? 10.733 28.218 10.284 1.00 13.78 232 ASP A C 1
ATOM 1839 O O . ASP A 1 233 ? 11.195 29.334 10.558 1.00 15.84 232 ASP A O 1
ATOM 1841 N N . ASP A 1 234 ? 9.648 27.680 10.851 1.00 12.53 233 ASP A N 1
ATOM 1842 C CA . ASP A 1 234 ? 8.812 28.388 11.824 1.00 11.29 233 ASP A CA 1
ATOM 1843 C C . ASP A 1 234 ? 9.033 27.995 13.303 1.00 10.12 233 ASP A C 1
ATOM 1844 O O . ASP A 1 234 ? 8.245 28.345 14.168 1.00 9.56 233 ASP A O 1
ATOM 1849 N N . GLU A 1 235 ? 10.126 27.294 13.587 1.00 9.06 234 GLU A N 1
ATOM 1850 C CA . GLU A 1 235 ? 10.435 26.857 14.956 1.00 9.31 234 GLU A CA 1
ATOM 1851 C C . GLU A 1 235 ? 11.915 27.145 15.288 1.00 7.79 234 GLU A C 1
ATOM 1852 O O . GLU A 1 235 ? 12.561 26.462 16.111 1.00 8.41 234 GLU A O 1
ATOM 1858 N N A ARG A 1 236 ? 12.484 28.172 14.676 0.60 7.33 235 ARG A N 1
ATOM 1859 N N B ARG A 1 236 ? 12.437 28.201 14.670 0.40 8.50 235 ARG A N 1
ATOM 1860 C CA A ARG A 1 236 ? 13.922 28.412 14.887 0.60 6.27 235 ARG A CA 1
ATOM 1861 C CA B ARG A 1 236 ? 13.871 28.513 14.719 0.40 8.55 235 ARG A CA 1
ATOM 1862 C C A ARG A 1 236 ? 14.320 29.210 16.139 0.60 6.65 235 ARG A C 1
ATOM 1863 C C B ARG A 1 236 ? 14.329 29.261 16.013 0.40 7.91 235 ARG A C 1
ATOM 1864 O O A ARG A 1 236 ? 15.383 29.013 16.683 0.60 6.00 235 ARG A O 1
ATOM 1865 O O B ARG A 1 236 ? 15.423 29.029 16.498 0.40 7.52 235 ARG A O 1
ATOM 1880 N N . THR A 1 237 ? 13.513 30.167 16.556 1.00 6.46 236 THR A N 1
ATOM 1881 C CA . THR A 1 237 ? 13.953 30.985 17.734 1.00 5.17 236 THR A CA 1
ATOM 1882 C C . THR A 1 237 ? 14.008 30.123 19.009 1.00 3.91 236 THR A C 1
ATOM 1883 O O . THR A 1 237 ? 14.887 30.316 19.815 1.00 6.05 236 THR A O 1
ATOM 1887 N N . SER A 1 238 ? 13.081 29.181 19.187 1.00 4.26 237 SER A N 1
ATOM 1888 C CA . SER A 1 238 ? 13.115 28.293 20.343 1.00 5.22 237 SER A CA 1
ATOM 1889 C C . SER A 1 238 ? 14.312 27.355 20.249 1.00 5.35 237 SER A C 1
ATOM 1890 O O . SER A 1 238 ? 14.880 26.979 21.272 1.00 8.30 237 SER A O 1
ATOM 1893 N N . TRP A 1 239 ? 14.676 26.968 19.023 1.00 5.67 238 TRP A N 1
ATOM 1894 C CA . TRP A 1 239 ? 15.909 26.194 18.814 1.00 6.19 238 TRP A CA 1
ATOM 1895 C C . TRP A 1 239 ? 17.132 27.007 19.210 1.00 6.74 238 TRP A C 1
ATOM 1896 O O . TRP A 1 239 ? 17.966 26.536 19.966 1.00 6.77 238 TRP A O 1
ATOM 1907 N N . LEU A 1 240 ? 17.202 28.235 18.726 1.00 6.46 239 LEU A N 1
ATOM 1908 C CA . LEU A 1 240 ? 18.314 29.106 19.039 1.00 6.30 239 LEU A CA 1
ATOM 1909 C C . LEU A 1 240 ? 18.415 29.340 20.535 1.00 5.81 239 LEU A C 1
ATOM 1910 O O . LEU A 1 240 ? 19.502 29.382 21.078 1.00 6.70 239 LEU A O 1
ATOM 1915 N N . ALA A 1 241 ? 17.247 29.500 21.189 1.00 5.85 240 ALA A N 1
ATOM 1916 C CA . ALA A 1 241 ? 17.215 29.689 22.648 1.00 6.78 240 ALA A CA 1
ATOM 1917 C C . ALA A 1 241 ? 17.893 28.512 23.376 1.00 7.43 240 ALA A C 1
ATOM 1918 O O . ALA A 1 241 ? 18.642 28.725 24.314 1.00 9.61 240 ALA A O 1
ATOM 1920 N N . GLN A 1 242 ? 17.662 27.290 22.907 1.00 8.08 241 GLN A N 1
ATOM 1921 C CA . GLN A 1 242 ? 18.232 26.100 23.536 1.00 9.76 241 GLN A CA 1
ATOM 1922 C C . GLN A 1 242 ? 19.734 26.090 23.307 1.00 9.49 241 GLN A C 1
ATOM 1923 O O . GLN A 1 242 ? 20.526 25.730 24.187 1.00 10.39 241 GLN A O 1
ATOM 1929 N N . ILE A 1 243 ? 20.154 26.539 22.120 1.00 9.24 242 ILE A N 1
ATOM 1930 C CA . ILE A 1 243 ? 21.577 26.562 21.793 1.00 8.88 242 ILE A CA 1
ATOM 1931 C C . ILE A 1 243 ? 22.320 27.613 22.626 1.00 9.06 242 ILE A C 1
ATOM 1932 O O . ILE A 1 243 ? 23.461 27.389 23.106 1.00 9.22 242 ILE A O 1
ATOM 1937 N N A ASN A 1 244 ? 21.710 28.773 22.799 0.50 8.91 243 ASN A N 1
ATOM 1938 N N B ASN A 1 244 ? 21.711 28.775 22.829 0.50 9.73 243 ASN A N 1
ATOM 1939 C CA A ASN A 1 244 ? 22.223 29.814 23.690 0.50 9.79 243 ASN A CA 1
ATOM 1940 C CA B ASN A 1 244 ? 22.268 29.786 23.742 0.50 11.23 243 ASN A CA 1
ATOM 1941 C C A ASN A 1 244 ? 22.610 29.242 25.066 0.50 10.88 243 ASN A C 1
ATOM 1942 C C B ASN A 1 244 ? 22.635 29.216 25.094 0.50 11.68 243 ASN A C 1
ATOM 1943 O O A ASN A 1 244 ? 23.701 29.542 25.584 0.50 12.06 243 ASN A O 1
ATOM 1944 O O B ASN A 1 244 ? 23.718 29.500 25.635 0.50 12.71 243 ASN A O 1
ATOM 1953 N N . ILE A 1 245 ? 21.711 28.435 25.647 1.00 11.45 244 ILE A N 1
ATOM 1954 C CA . ILE A 1 245 ? 21.941 27.746 26.924 1.00 12.31 244 ILE A CA 1
ATOM 1955 C C . ILE A 1 245 ? 23.046 26.683 26.877 1.00 12.16 244 ILE A C 1
ATOM 1956 O O . ILE A 1 245 ? 23.880 26.635 27.787 1.00 13.78 244 ILE A O 1
ATOM 1961 N N . LEU A 1 246 ? 23.024 25.809 25.897 1.00 14.37 245 LEU A N 1
ATOM 1962 C CA . LEU A 1 246 ? 24.053 24.790 25.747 1.00 14.23 245 LEU A CA 1
ATOM 1963 C C . LEU A 1 246 ? 25.402 25.492 25.635 1.00 15.81 245 LEU A C 1
ATOM 1964 O O . LEU A 1 246 ? 26.363 25.063 26.274 1.00 17.16 245 LEU A O 1
ATOM 1966 N N . ALA A 1 247 ? 25.494 26.578 24.857 1.00 13.67 246 ALA A N 1
ATOM 1967 C CA . ALA A 1 247 ? 26.790 27.225 24.647 1.00 13.20 246 ALA A CA 1
ATOM 1968 C C . ALA A 1 247 ? 27.257 28.124 25.759 1.00 13.70 246 ALA A C 1
ATOM 1969 O O . ALA A 1 247 ? 28.470 28.363 25.860 1.00 14.16 246 ALA A O 1
ATOM 1971 N N . GLY A 1 248 ? 26.346 28.666 26.536 1.00 13.59 247 GLY A N 1
ATOM 1972 C CA . GLY A 1 248 ? 26.632 29.599 27.613 1.00 13.23 247 GLY A CA 1
ATOM 1973 C C . GLY A 1 248 ? 26.818 31.060 27.240 1.00 13.64 247 GLY A C 1
ATOM 1974 O O . GLY A 1 248 ? 27.334 31.850 28.015 1.00 15.22 247 GLY A O 1
ATOM 1975 N N A ILE A 1 249 ? 26.372 31.451 26.036 0.50 12.39 248 ILE A N 1
ATOM 1976 N N B ILE A 1 249 ? 26.333 31.401 26.061 0.50 12.90 248 ILE A N 1
ATOM 1977 C CA A ILE A 1 249 ? 26.846 32.696 25.373 0.50 11.76 248 ILE A CA 1
ATOM 1978 C CA B ILE A 1 249 ? 26.396 32.748 25.611 0.50 13.01 248 ILE A CA 1
ATOM 1979 C C A ILE A 1 249 ? 25.904 33.926 25.587 0.50 12.19 248 ILE A C 1
ATOM 1980 C C B ILE A 1 249 ? 24.927 33.207 25.662 0.50 12.08 248 ILE A C 1
ATOM 1981 O O A ILE A 1 249 ? 26.277 35.071 25.357 0.50 11.20 248 ILE A O 1
ATOM 1982 O O B ILE A 1 249 ? 24.016 32.427 25.411 0.50 12.54 248 ILE A O 1
ATOM 1991 N N A LYS A 1 250 ? 24.675 33.668 26.024 0.50 11.34 249 LYS A N 1
ATOM 1992 N N B LYS A 1 250 ? 24.695 34.440 26.072 0.50 11.10 249 LYS A N 1
ATOM 1993 C CA A LYS A 1 250 ? 23.715 34.742 26.340 0.50 12.21 249 LYS A CA 1
ATOM 1994 C CA B LYS A 1 250 ? 23.324 34.961 26.054 0.50 10.97 249 LYS A CA 1
ATOM 1995 C C A LYS A 1 250 ? 23.527 35.774 25.228 0.50 11.64 249 LYS A C 1
ATOM 1996 C C B LYS A 1 250 ? 23.162 35.890 24.875 0.50 10.83 249 LYS A C 1
ATOM 1997 O O A LYS A 1 250 ? 23.667 36.959 25.480 0.50 12.50 249 LYS A O 1
ATOM 1998 O O B LYS A 1 250 ? 22.830 37.059 25.043 0.50 11.52 249 LYS A O 1
ATOM 2005 N N A VAL A 1 251 ? 23.232 35.351 24.002 0.50 9.95 250 VAL A N 1
ATOM 2006 N N B VAL A 1 251 ? 23.421 35.374 23.683 0.50 9.33 250 VAL A N 1
ATOM 2007 C CA A VAL A 1 251 ? 23.104 36.308 22.907 0.50 9.84 250 VAL A CA 1
ATOM 2008 C CA B VAL A 1 251 ? 23.191 36.150 22.474 0.50 9.69 250 VAL A CA 1
ATOM 2009 C C A VAL A 1 251 ? 21.661 36.704 22.604 0.50 9.40 250 VAL A C 1
ATOM 2010 C C B VAL A 1 251 ? 21.816 36.746 22.618 0.50 9.87 250 VAL A C 1
ATOM 2011 O O A VAL A 1 251 ? 20.739 35.844 22.451 0.50 6.16 250 VAL A O 1
ATOM 2012 O O B VAL A 1 251 ? 20.957 36.189 23.341 0.50 8.78 250 VAL A O 1
ATOM 2019 N N A ASP A 1 252 ? 21.473 38.017 22.471 0.50 8.16 251 ASP A N 1
ATOM 2020 N N B ASP A 1 252 ? 21.618 37.889 21.961 0.50 9.25 251 ASP A N 1
ATOM 2021 C CA A ASP A 1 252 ? 20.169 38.567 22.108 0.50 8.71 251 ASP A CA 1
ATOM 2022 C CA B ASP A 1 252 ? 20.308 38.491 21.814 0.50 9.52 251 ASP A CA 1
ATOM 2023 C C A ASP A 1 252 ? 19.558 37.798 20.918 0.50 7.98 251 ASP A C 1
ATOM 2024 C C B ASP A 1 252 ? 19.513 37.762 20.766 0.50 8.40 251 ASP A C 1
ATOM 2025 O O A ASP A 1 252 ? 20.143 37.739 19.845 0.50 8.85 251 ASP A O 1
ATOM 2026 O O B ASP A 1 252 ? 19.881 37.734 19.602 0.50 8.85 251 ASP A O 1
ATOM 2035 N N . LEU A 1 253 ? 18.394 37.182 21.158 1.00 6.92 252 LEU A N 1
ATOM 2036 C CA . LEU A 1 253 ? 17.678 36.375 20.207 1.00 6.24 252 LEU A CA 1
ATOM 2037 C C . LEU A 1 253 ? 16.727 37.174 19.316 1.00 7.10 252 LEU A C 1
ATOM 2038 O O . LEU A 1 253 ? 16.155 36.622 18.379 1.00 8.58 252 LEU A O 1
ATOM 2043 N N . GLY A 1 254 ? 16.515 38.445 19.640 1.00 7.55 253 GLY A N 1
ATOM 2044 C CA . GLY A 1 254 ? 15.537 39.262 18.925 1.00 8.31 253 GLY A CA 1
ATOM 2045 C C . GLY A 1 254 ? 15.927 39.504 17.477 1.00 8.61 253 GLY A C 1
ATOM 2046 O O . GLY A 1 254 ? 16.982 40.076 17.210 1.00 8.86 253 GLY A O 1
ATOM 2047 N N . GLY A 1 255 ? 15.121 38.987 16.556 1.00 9.15 254 GLY A N 1
ATOM 2048 C CA . GLY A 1 255 ? 15.435 39.049 15.128 1.00 9.39 254 GLY A CA 1
ATOM 2049 C C . GLY A 1 255 ? 16.545 38.130 14.660 1.00 8.60 254 GLY A C 1
ATOM 2050 O O . GLY A 1 255 ? 16.906 38.169 13.504 1.00 8.61 254 GLY A O 1
ATOM 2051 N N . LEU A 1 256 ? 17.067 37.266 15.524 1.00 9.39 255 LEU A N 1
ATOM 2052 C CA . LEU A 1 256 ? 18.251 36.482 15.156 1.00 8.62 255 LEU A CA 1
ATOM 2053 C C . LEU A 1 256 ? 17.929 35.428 14.110 1.00 9.16 255 LEU A C 1
ATOM 2054 O O . LEU A 1 256 ? 18.668 35.259 13.117 1.00 9.10 255 LEU A O 1
ATOM 2059 N N . ALA A 1 257 ? 16.853 34.680 14.336 1.00 8.35 256 ALA A N 1
ATOM 2060 C CA . ALA A 1 257 ? 16.453 33.686 13.352 1.00 8.79 256 ALA A CA 1
ATOM 2061 C C . ALA A 1 257 ? 16.254 34.310 11.971 1.00 10.40 256 ALA A C 1
ATOM 2062 O O . ALA A 1 257 ? 16.690 33.734 10.957 1.00 10.91 256 ALA A O 1
ATOM 2064 N N A GLU A 1 258 ? 15.614 35.473 11.933 0.50 10.45 257 GLU A N 1
ATOM 2065 N N B GLU A 1 258 ? 15.622 35.476 11.930 0.50 10.63 257 GLU A N 1
ATOM 2066 C CA A GLU A 1 258 ? 15.335 36.147 10.661 0.50 11.26 257 GLU A CA 1
ATOM 2067 C CA B GLU A 1 258 ? 15.318 36.107 10.645 0.50 11.55 257 GLU A CA 1
ATOM 2068 C C A GLU A 1 258 ? 16.648 36.547 9.972 0.50 11.94 257 GLU A C 1
ATOM 2069 C C B GLU A 1 258 ? 16.619 36.594 9.966 0.50 12.09 257 GLU A C 1
ATOM 2070 O O A GLU A 1 258 ? 16.823 36.334 8.754 0.50 13.05 257 GLU A O 1
ATOM 2071 O O B GLU A 1 258 ? 16.755 36.480 8.733 0.50 13.18 257 GLU A O 1
ATOM 2078 N N . LYS A 1 259 ? 17.578 37.065 10.770 1.00 11.40 258 LYS A N 1
ATOM 2079 C CA . LYS A 1 259 ? 18.890 37.511 10.265 1.00 12.43 258 LYS A CA 1
ATOM 2080 C C . LYS A 1 259 ? 19.685 36.331 9.749 1.00 13.14 258 LYS A C 1
ATOM 2081 O O . LYS A 1 259 ? 20.310 36.428 8.674 1.00 14.60 258 LYS A O 1
ATOM 2087 N N . LEU A 1 260 ? 19.716 35.236 10.512 1.00 12.66 259 LEU A N 1
ATOM 2088 C CA . LEU A 1 260 ? 20.439 34.043 10.095 1.00 12.66 259 LEU A CA 1
ATOM 2089 C C . LEU A 1 260 ? 19.867 33.467 8.796 1.00 13.16 259 LEU A C 1
ATOM 2090 O O . LEU A 1 260 ? 20.625 32.994 7.914 1.00 13.06 259 LEU A O 1
ATOM 2095 N N . ALA A 1 261 ? 18.551 33.519 8.648 1.00 11.42 260 ALA A N 1
ATOM 2096 C CA . ALA A 1 261 ? 17.927 33.044 7.423 1.00 12.98 260 ALA A CA 1
ATOM 2097 C C . ALA A 1 261 ? 18.346 33.900 6.228 1.00 13.69 260 ALA A C 1
ATOM 2098 O O . ALA A 1 261 ? 18.526 33.382 5.109 1.00 14.43 260 ALA A O 1
ATOM 2100 N N . LYS A 1 262 ? 18.454 35.215 6.430 1.00 14.81 261 LYS A N 1
ATOM 2101 C CA . LYS A 1 262 ? 18.886 36.108 5.345 1.00 15.83 261 LYS A CA 1
ATOM 2102 C C . LYS A 1 262 ? 20.291 35.704 4.865 1.00 16.54 261 LYS A C 1
ATOM 2103 O O . LYS A 1 262 ? 20.580 35.717 3.665 1.00 17.30 261 LYS A O 1
ATOM 2115 N N . HIS A 1 264 ? 21.914 32.714 5.366 1.00 15.51 263 HIS A N 1
ATOM 2116 C CA . HIS A 1 264 ? 22.119 31.285 5.196 1.00 16.03 263 HIS A CA 1
ATOM 2117 C C . HIS A 1 264 ? 22.547 31.010 3.764 1.00 16.32 263 HIS A C 1
ATOM 2118 O O . HIS A 1 264 ? 21.900 31.457 2.821 1.00 16.13 263 HIS A O 1
ATOM 2125 N N . GLY A 1 265 ? 23.645 30.284 3.622 1.00 17.32 264 GLY A N 1
ATOM 2126 C CA . GLY A 1 265 ? 24.172 29.921 2.292 1.00 17.30 264 GLY A CA 1
ATOM 2127 C C . GLY A 1 265 ? 25.256 30.825 1.726 1.00 17.60 264 GLY A C 1
ATOM 2128 O O . GLY A 1 265 ? 25.944 30.453 0.768 1.00 18.16 264 GLY A O 1
ATOM 2129 N N . GLN A 1 266 ? 25.384 32.033 2.261 1.00 17.74 265 GLN A N 1
ATOM 2130 C CA . GLN A 1 266 ? 26.366 32.981 1.801 1.00 19.01 265 GLN A CA 1
ATOM 2131 C C . GLN A 1 266 ? 27.774 32.439 2.039 1.00 18.91 265 GLN A C 1
ATOM 2132 O O . GLN A 1 266 ? 28.701 32.813 1.315 1.00 17.57 265 GLN A O 1
ATOM 2138 N N . GLY A 1 267 ? 27.942 31.619 3.079 1.00 17.74 266 GLY A N 1
ATOM 2139 C CA . GLY A 1 267 ? 29.246 31.003 3.351 1.00 17.39 266 GLY A CA 1
ATOM 2140 C C . GLY A 1 267 ? 29.567 29.931 2.322 1.00 18.89 266 GLY A C 1
ATOM 2141 O O . GLY A 1 267 ? 30.679 29.868 1.775 1.00 16.82 266 GLY A O 1
ATOM 2150 N N A GLU A 1 269 ? 28.495 29.890 -0.677 0.50 17.61 268 GLU A N 1
ATOM 2151 N N B GLU A 1 269 ? 28.494 29.897 -0.684 0.50 17.94 268 GLU A N 1
ATOM 2152 C CA A GLU A 1 269 ? 28.800 30.609 -1.907 0.50 17.80 268 GLU A CA 1
ATOM 2153 C CA B GLU A 1 269 ? 28.812 30.621 -1.922 0.50 18.41 268 GLU A CA 1
ATOM 2154 C C A GLU A 1 269 ? 30.235 31.132 -1.872 0.50 17.30 268 GLU A C 1
ATOM 2155 C C B GLU A 1 269 ? 30.256 31.097 -1.865 0.50 17.66 268 GLU A C 1
ATOM 2156 O O A GLU A 1 269 ? 30.911 31.147 -2.900 0.50 17.29 268 GLU A O 1
ATOM 2157 O O B GLU A 1 269 ? 30.965 31.036 -2.870 0.50 17.78 268 GLU A O 1
ATOM 2176 N N . GLY A 1 271 ? 32.712 29.706 -0.265 1.00 16.52 270 GLY A N 1
ATOM 2177 C CA . GLY A 1 271 ? 33.515 28.507 -0.474 1.00 18.07 270 GLY A CA 1
ATOM 2178 C C . GLY A 1 271 ? 33.663 28.161 -1.952 1.00 19.67 270 GLY A C 1
ATOM 2179 O O . GLY A 1 271 ? 34.744 27.769 -2.395 1.00 20.52 270 GLY A O 1
ATOM 2180 N N . LYS A 1 272 ? 32.598 28.335 -2.726 1.00 19.84 271 LYS A N 1
ATOM 2181 C CA . LYS A 1 272 ? 32.649 28.058 -4.152 1.00 21.28 271 LYS A CA 1
ATOM 2182 C C . LYS A 1 272 ? 33.526 29.065 -4.929 1.00 22.64 271 LYS A C 1
ATOM 2183 O O . LYS A 1 272 ? 33.956 28.780 -6.052 1.00 22.61 271 LYS A O 1
ATOM 2188 N N . GLN A 1 273 ? 33.743 30.250 -4.374 1.00 23.29 272 GLN A N 1
ATOM 2189 C CA . GLN A 1 273 ? 34.534 31.276 -5.023 1.00 24.64 272 GLN A CA 1
ATOM 2190 C C . GLN A 1 273 ? 36.026 31.090 -4.796 1.00 25.75 272 GLN A C 1
ATOM 2191 O O . GLN A 1 273 ? 36.830 31.806 -5.404 1.00 26.31 272 GLN A O 1
ATOM 2197 N N . LEU A 1 274 ? 36.429 30.157 -3.939 1.00 27.15 273 LEU A N 1
ATOM 2198 C CA . LEU A 1 274 ? 37.849 30.044 -3.604 1.00 28.65 273 LEU A CA 1
ATOM 2199 C C . LEU A 1 274 ? 38.726 29.608 -4.787 1.00 30.45 273 LEU A C 1
ATOM 2200 O O . LEU A 1 274 ? 39.836 30.169 -5.011 1.00 30.26 273 LEU A O 1
ATOM 2205 N N . ALA A 1 275 ? 38.232 28.621 -5.527 1.00 31.99 274 ALA A N 1
ATOM 2206 C CA . ALA A 1 275 ? 38.983 28.000 -6.625 1.00 32.85 274 ALA A CA 1
ATOM 2207 C C . ALA A 1 275 ? 39.197 28.993 -7.765 1.00 33.78 274 ALA A C 1
ATOM 2208 O O . ALA A 1 275 ? 38.424 29.950 -7.945 1.00 34.05 274 ALA A O 1
#

Radius of gyration: 18.33 Å; Cα contacts (8 Å, |Δi|>4): 339; chains: 1; bounding box: 49×49×42 Å

Sequence (261 aa):
GHSSAALLQQKVVDELPRLPKAIAELLDVVVNNEDDSTVKAVSEKLLSHDPVLLSARRVLRLANSSAEVGTIDDAVVRLGQTLRTTLVIASAVVGAVPKVEEGFDLADDFWGNTFFEVAIICQQELAKRLGTLLPEEAFTCGILHSIGEELLIVNGDPAVAATISAAVADGADRNLEKELLGYDNAEIGALLAQSWKFTPHLVKGIQFQNHHPKSSAEPYSKLAGLAAKQIAADWDKIPDDERRTSWLAQINNILAGIIKKVVDDLGGLAEEKLAKHGQGEEGKQLA